Protein AF-A0A5B0S7M0-F1 (afdb_monomer_lite)

Organism: NCBI:txid56615

Sequence (209 aa):
MKMDVLKELYKVRINPKTKFKLGNLLQQPDPEVSDKDIIIHVWSPQLGLLDQDGKKAHHNVYIKIPLQSETKLAHNKANRLVGRIKRIALTLNNFNHYLTLDRQDEEEPGSLTNQDHQDLMEWFYDLIFTDTQDHLPLLGWAQLKLPMTEENSHKRLNPSQILLYKSLTQQKKFTRSQSAHVSLQLRKTWYQFKESRFLKKDERNEWQL

Secondary structure (DSSP, 8-state):
--HHHHHHHTTSPPPGGGEEEGGGGBSS--TTTTTSEEEEEE--GGGGGS--TT--TT--EEEE-----SS--HHHHHHHHHHHHHHHHHHHHHHHHHHHHT-SS---TTPPPHHHHHHHHHHHHHHHH---SS---SSEEE---SS--TTS-S--B-HHHHHHHHHHH-SSPPPHHHHHHHHHHHHHHHHHHHHHHHHHHHHHHHTT-

Radius of gyration: 18.54 Å; chains: 1; bounding box: 49×45×53 Å

pLDDT: mean 79.87, std 14.71, range [40.31, 96.5]

Foldseek 3Di:
DDLVLLLVVLVDDADPVQWDQQLLQEPDGDVVRRRATKGKAFDDVVCVPRDCVQPDPQFGIWIDHDADDPDPDSNVSSCLLSVLLVLLLVLLLVLLVVVVVVDPDDDDPRHADPVRSVVLSVVSCCCAEHADPAAGHNGYTYRFDPPRDSPGDNHGRYPLNVLSSCQSRDHDRRDNVNSNVNSVVSSVVSVVVVVVVVVVVVVVVVVVD

Structure (mmCIF, N/CA/C/O backbone):
data_AF-A0A5B0S7M0-F1
#
_entry.id   AF-A0A5B0S7M0-F1
#
loop_
_atom_site.group_PDB
_atom_site.id
_atom_site.type_symbol
_atom_site.label_atom_id
_atom_site.label_alt_id
_atom_site.label_comp_id
_atom_site.label_asym_id
_atom_site.label_entity_id
_atom_site.label_seq_id
_atom_site.pdbx_PDB_ins_code
_atom_site.Cartn_x
_atom_site.Cartn_y
_atom_site.Cartn_z
_atom_site.occupancy
_atom_site.B_iso_or_equiv
_atom_site.auth_seq_id
_atom_site.auth_comp_id
_atom_site.auth_asym_id
_atom_site.auth_atom_id
_atom_site.pdbx_PDB_model_num
ATOM 1 N N . MET A 1 1 ? -7.226 -10.540 -3.916 1.00 64.75 1 MET A N 1
ATOM 2 C CA . MET A 1 1 ? -8.169 -9.445 -3.658 1.00 64.75 1 MET A CA 1
ATOM 3 C C . MET A 1 1 ? -8.644 -8.819 -4.953 1.00 64.75 1 MET A C 1
ATOM 5 O O . MET A 1 1 ? -7.902 -8.122 -5.646 1.00 64.75 1 MET A O 1
ATOM 9 N N . LYS A 1 2 ? -9.920 -9.039 -5.267 1.00 70.88 2 LYS A N 1
ATOM 10 C CA . LYS A 1 2 ? -10.598 -8.380 -6.390 1.00 70.88 2 LYS A CA 1
ATOM 11 C C . LYS A 1 2 ? -10.764 -6.876 -6.124 1.00 70.88 2 LYS A C 1
ATOM 13 O O . LYS A 1 2 ? -11.010 -6.438 -5.005 1.00 70.88 2 LYS A O 1
ATOM 18 N N . MET A 1 3 ? -10.669 -6.047 -7.161 1.00 76.19 3 MET A N 1
ATOM 19 C CA . MET A 1 3 ? -10.754 -4.585 -6.997 1.00 76.19 3 MET A CA 1
ATOM 20 C C . MET A 1 3 ? -12.140 -4.100 -6.549 1.00 76.19 3 MET A C 1
ATOM 22 O O . MET A 1 3 ? -12.241 -3.064 -5.895 1.00 76.19 3 MET A O 1
ATOM 26 N N . ASP A 1 4 ? -13.207 -4.829 -6.880 1.00 72.31 4 ASP A N 1
ATOM 27 C CA . ASP A 1 4 ? -14.567 -4.477 -6.452 1.00 72.31 4 ASP A CA 1
ATOM 28 C C . ASP A 1 4 ? -14.805 -4.781 -4.975 1.00 72.31 4 ASP A C 1
ATOM 30 O O . ASP A 1 4 ? -15.458 -4.005 -4.281 1.00 72.31 4 ASP A O 1
ATOM 34 N N . VAL A 1 5 ? -14.147 -5.813 -4.455 1.00 73.25 5 VAL A N 1
ATOM 35 C CA . VAL A 1 5 ? -14.088 -6.085 -3.018 1.00 73.25 5 VAL A CA 1
ATOM 36 C C . VAL A 1 5 ? -13.469 -4.905 -2.284 1.00 73.25 5 VAL A C 1
ATOM 38 O O . VAL A 1 5 ? -14.035 -4.419 -1.305 1.00 73.25 5 VAL A O 1
ATOM 41 N N . LEU A 1 6 ? -12.336 -4.391 -2.776 1.00 75.75 6 LEU A N 1
ATOM 42 C CA . LEU A 1 6 ? -11.680 -3.244 -2.153 1.00 75.75 6 LEU A CA 1
ATOM 43 C C . LEU A 1 6 ? -12.647 -2.056 -2.041 1.00 75.75 6 LEU A C 1
ATOM 45 O O . LEU A 1 6 ? -12.656 -1.368 -1.024 1.00 75.75 6 LEU A O 1
ATOM 49 N N . LYS A 1 7 ? -13.520 -1.841 -3.033 1.00 77.75 7 LYS A N 1
ATOM 50 C CA . LYS A 1 7 ? -14.526 -0.769 -2.986 1.00 77.75 7 LYS A CA 1
ATOM 51 C C . LYS A 1 7 ? -15.549 -0.949 -1.875 1.00 77.75 7 LYS A C 1
ATOM 53 O O . LYS A 1 7 ? -15.827 0.016 -1.160 1.00 77.75 7 LYS A O 1
ATOM 58 N N . GLU A 1 8 ? -16.071 -2.157 -1.704 1.00 74.44 8 GLU A N 1
ATOM 59 C CA . GLU A 1 8 ? -17.024 -2.469 -0.635 1.00 74.44 8 GLU A CA 1
ATOM 60 C C . GLU A 1 8 ? -16.392 -2.307 0.749 1.00 74.44 8 GLU A C 1
ATOM 62 O O . GLU A 1 8 ? -16.973 -1.693 1.646 1.00 74.44 8 GLU A O 1
ATOM 67 N N . LEU A 1 9 ? -15.140 -2.736 0.904 1.00 74.56 9 LEU A N 1
ATOM 68 C CA . LEU A 1 9 ? -14.416 -2.635 2.168 1.00 74.56 9 LEU A CA 1
ATOM 69 C C . LEU A 1 9 ? -14.232 -1.188 2.640 1.00 74.56 9 LEU A C 1
ATOM 71 O O . LEU A 1 9 ? -14.197 -0.936 3.847 1.00 74.56 9 LEU A O 1
ATOM 75 N N . TYR A 1 10 ? -14.144 -0.229 1.722 1.00 79.00 10 TYR A N 1
ATOM 76 C CA . TYR A 1 10 ? -14.035 1.192 2.055 1.00 79.00 10 TYR A CA 1
ATOM 77 C C . TYR A 1 10 ? -15.368 1.856 2.428 1.00 79.00 10 TYR A C 1
ATOM 79 O O . TYR A 1 10 ? -15.349 2.982 2.929 1.00 79.00 10 TYR A O 1
ATOM 87 N N . LYS A 1 11 ? -16.514 1.179 2.246 1.00 74.81 11 LYS A N 1
ATOM 88 C CA . LYS A 1 11 ? -17.816 1.629 2.776 1.00 74.81 11 LYS A CA 1
ATOM 89 C C . LYS A 1 11 ? -17.946 1.405 4.281 1.00 74.81 11 LYS A C 1
ATOM 91 O O . LYS A 1 11 ? -18.739 2.079 4.934 1.00 74.81 11 LYS A O 1
ATOM 96 N N . VAL A 1 12 ? -17.156 0.489 4.839 1.00 73.12 12 VAL A N 1
ATOM 97 C CA . VAL A 1 12 ? -17.167 0.178 6.270 1.00 73.12 12 VAL A CA 1
ATOM 98 C C . VAL A 1 12 ? -16.670 1.381 7.065 1.00 73.12 12 VAL A C 1
ATOM 100 O O . VAL A 1 12 ? -15.572 1.892 6.834 1.00 73.12 12 VAL A O 1
ATOM 103 N N . ARG A 1 13 ? -17.487 1.840 8.017 1.00 71.56 13 ARG A N 1
ATOM 104 C CA . ARG A 1 13 ? -17.163 2.993 8.860 1.00 71.56 13 ARG A CA 1
ATOM 105 C C . ARG A 1 13 ? -15.922 2.700 9.703 1.00 71.56 13 ARG A C 1
ATOM 107 O O . ARG A 1 13 ? -15.842 1.687 10.392 1.00 71.56 13 ARG A O 1
ATOM 114 N N . ILE A 1 14 ? -14.973 3.631 9.684 1.00 76.25 14 ILE A N 1
ATOM 115 C CA . ILE A 1 14 ? -13.764 3.550 10.505 1.00 76.25 14 ILE A CA 1
ATOM 116 C C . ILE A 1 14 ? -14.132 3.875 11.955 1.00 76.25 14 ILE A C 1
ATOM 118 O O . ILE A 1 14 ? -14.662 4.950 12.243 1.00 76.25 14 ILE A O 1
ATOM 122 N N . ASN A 1 15 ? -13.820 2.957 12.867 1.00 78.50 15 ASN A N 1
ATOM 123 C CA . ASN A 1 15 ? -13.894 3.200 14.303 1.00 78.50 15 ASN A CA 1
ATOM 124 C C . ASN A 1 15 ? -12.604 3.920 14.742 1.00 78.50 15 ASN A C 1
ATOM 126 O O . ASN A 1 15 ? -11.521 3.442 14.403 1.00 78.50 15 ASN A O 1
ATOM 130 N N . PRO A 1 16 ? -12.655 5.030 15.500 1.00 79.81 16 PRO A N 1
ATOM 131 C CA . PRO A 1 16 ? -11.448 5.684 16.012 1.00 79.81 16 PRO A CA 1
ATOM 132 C C . PRO A 1 16 ? -10.488 4.731 16.739 1.00 79.81 16 PRO A C 1
ATOM 134 O O . PRO A 1 16 ? -9.281 4.868 16.588 1.00 79.81 16 PRO A O 1
ATOM 137 N N . LYS A 1 17 ? -11.011 3.705 17.428 1.00 82.81 17 LYS A N 1
ATOM 138 C CA . LYS A 1 17 ? -10.211 2.674 18.116 1.00 82.81 17 LYS A CA 1
ATOM 139 C C . LYS A 1 17 ? -9.416 1.757 17.178 1.00 82.81 17 LYS A C 1
ATOM 141 O O . LYS A 1 17 ? -8.549 1.029 17.634 1.00 82.81 17 LYS A O 1
ATOM 146 N N . THR A 1 18 ? -9.723 1.767 15.881 1.00 84.69 18 THR A N 1
ATOM 147 C CA . THR A 1 18 ? -9.000 0.991 14.854 1.00 84.69 18 THR A CA 1
ATOM 148 C C . THR A 1 18 ? -7.890 1.789 14.178 1.00 84.69 18 THR A C 1
ATOM 150 O O . THR A 1 18 ? -7.271 1.292 13.245 1.00 84.69 18 THR A O 1
ATOM 153 N N . LYS A 1 19 ? -7.644 3.034 14.603 1.00 87.75 19 LYS A N 1
ATOM 154 C CA . LYS A 1 19 ? -6.563 3.865 14.074 1.00 87.75 19 LYS A CA 1
ATOM 155 C C . LYS A 1 19 ? -5.277 3.615 14.849 1.00 87.75 19 LYS A C 1
ATOM 157 O O . LYS A 1 19 ? -5.254 3.757 16.067 1.00 87.75 19 LYS A O 1
ATOM 162 N N . PHE A 1 20 ? -4.214 3.321 14.120 1.00 87.88 20 PHE A N 1
ATOM 163 C CA . PHE A 1 20 ? -2.868 3.135 14.644 1.00 87.88 20 PHE A CA 1
ATOM 164 C C . PHE A 1 20 ? -1.923 4.111 13.957 1.00 87.88 20 PHE A C 1
ATOM 166 O O . PHE A 1 20 ? -2.163 4.498 12.814 1.00 87.88 20 PHE A O 1
ATOM 173 N N . LYS A 1 21 ? -0.845 4.507 14.636 1.00 89.75 21 LYS A N 1
ATOM 174 C CA . LYS A 1 21 ? 0.216 5.282 13.993 1.00 89.75 21 LYS A CA 1
ATOM 175 C C . LYS A 1 21 ? 0.996 4.394 13.044 1.00 89.75 21 LYS A C 1
ATOM 177 O O . LYS A 1 21 ? 1.416 3.299 13.412 1.00 89.75 21 LYS A O 1
ATOM 182 N N . LEU A 1 22 ? 1.161 4.875 11.817 1.00 89.88 22 LEU A N 1
ATOM 183 C CA . LEU A 1 22 ? 1.866 4.159 10.769 1.00 89.88 22 LEU A CA 1
ATOM 184 C C . LEU A 1 22 ? 3.337 3.948 11.143 1.00 89.88 22 LEU A C 1
ATOM 186 O O . LEU A 1 22 ? 3.859 2.875 10.861 1.00 89.88 22 LEU A O 1
ATOM 190 N N . GLY A 1 23 ? 3.955 4.906 11.851 1.00 88.44 23 GLY A N 1
ATOM 191 C CA . GLY A 1 23 ? 5.327 4.818 12.368 1.00 88.44 23 GLY A CA 1
ATOM 192 C C . GLY A 1 23 ? 5.629 3.516 13.117 1.00 88.44 23 GLY A C 1
ATOM 193 O O . GLY A 1 23 ? 6.695 2.934 12.938 1.00 88.44 23 GLY A O 1
ATOM 194 N N . ASN A 1 24 ? 4.648 2.989 13.854 1.00 86.81 24 ASN A N 1
ATOM 195 C CA . ASN A 1 24 ? 4.796 1.769 14.653 1.00 86.81 24 ASN A CA 1
ATOM 196 C C . ASN A 1 24 ? 4.895 0.495 13.797 1.00 86.81 24 ASN A C 1
ATOM 198 O O . ASN A 1 24 ? 5.210 -0.574 14.314 1.00 86.81 24 ASN A O 1
ATOM 202 N N . LEU A 1 25 ? 4.592 0.588 12.500 1.00 88.19 25 LEU A N 1
ATOM 203 C CA . LEU A 1 25 ? 4.641 -0.528 11.559 1.00 88.19 25 LEU A CA 1
ATOM 204 C C . LEU A 1 25 ? 5.764 -0.386 10.537 1.00 88.19 25 LEU A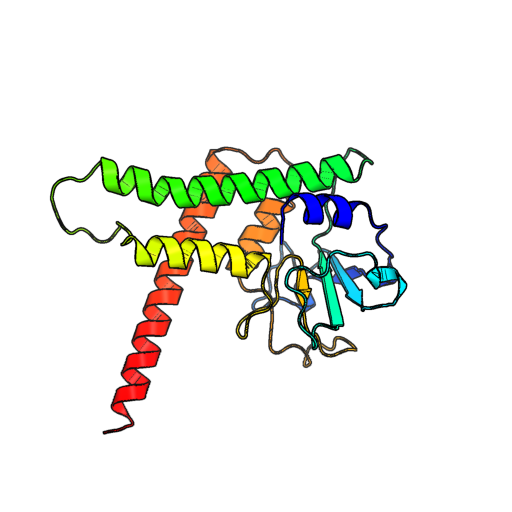 C 1
ATOM 206 O O . LEU A 1 25 ? 5.818 -1.198 9.622 1.00 88.19 25 LEU A O 1
ATOM 210 N N . LEU A 1 26 ? 6.626 0.626 10.629 1.00 90.19 26 LEU A N 1
ATOM 211 C CA . LEU A 1 26 ? 7.657 0.861 9.621 1.00 90.19 26 LEU A CA 1
ATOM 212 C C . LEU A 1 26 ? 8.917 0.038 9.895 1.00 90.19 26 LEU A C 1
ATOM 214 O O . LEU A 1 26 ? 9.405 -0.022 11.025 1.00 90.19 26 LEU A O 1
ATOM 218 N N . GLN A 1 27 ? 9.490 -0.560 8.848 1.00 88.62 27 GLN A N 1
ATOM 219 C CA . GLN A 1 27 ? 10.837 -1.138 8.924 1.00 88.62 27 GLN A CA 1
ATOM 220 C C . GLN A 1 27 ? 11.892 -0.057 9.192 1.00 88.62 27 GLN A C 1
ATOM 222 O O . GLN A 1 27 ? 12.857 -0.305 9.907 1.00 88.62 27 GLN A O 1
ATOM 227 N N . GLN A 1 28 ? 11.695 1.135 8.628 1.00 88.25 28 GLN A N 1
ATOM 228 C CA . GLN A 1 28 ? 12.573 2.292 8.776 1.00 88.25 28 GLN A CA 1
ATOM 229 C C . GLN A 1 28 ? 11.721 3.535 9.067 1.00 88.25 28 GLN A C 1
ATOM 231 O O . GLN A 1 28 ? 10.704 3.716 8.392 1.00 88.25 28 GLN A O 1
ATOM 236 N N . PRO A 1 29 ? 12.094 4.388 10.038 1.00 89.00 29 PRO A N 1
ATOM 237 C CA . PRO A 1 29 ? 11.369 5.628 10.299 1.00 89.00 29 PRO A CA 1
ATOM 238 C C . PRO A 1 29 ? 11.281 6.506 9.046 1.00 89.00 29 PRO A C 1
ATOM 240 O O . PRO A 1 29 ? 12.273 6.687 8.344 1.00 89.00 29 PRO A O 1
ATOM 243 N N . ASP A 1 30 ? 10.111 7.092 8.791 1.00 92.50 30 ASP A N 1
ATOM 244 C CA . ASP A 1 30 ? 9.907 8.046 7.698 1.00 92.50 30 ASP A CA 1
ATOM 245 C C . ASP A 1 30 ? 9.125 9.261 8.230 1.00 92.50 30 ASP A C 1
ATOM 247 O O . ASP A 1 30 ? 7.932 9.141 8.533 1.00 92.50 30 ASP A O 1
ATOM 251 N N . PRO A 1 31 ? 9.770 10.435 8.371 1.00 91.94 31 PRO A N 1
ATOM 252 C CA . PRO A 1 31 ? 9.175 11.590 9.042 1.00 91.94 31 PRO A CA 1
ATOM 253 C C . PRO A 1 31 ? 7.927 12.131 8.332 1.00 91.94 31 PRO A C 1
ATOM 255 O O . PRO A 1 31 ? 7.102 12.788 8.962 1.00 91.94 31 PRO A O 1
ATOM 258 N N . GLU A 1 32 ? 7.731 11.846 7.041 1.00 92.25 32 GLU A N 1
ATOM 259 C CA . GLU A 1 32 ? 6.544 12.309 6.316 1.00 92.25 32 GLU A CA 1
ATOM 260 C C . GLU A 1 32 ? 5.292 11.494 6.664 1.00 92.25 32 GLU A C 1
ATOM 262 O O . GLU A 1 32 ? 4.161 11.986 6.524 1.00 92.25 32 GLU A O 1
ATOM 267 N N . VAL A 1 33 ? 5.474 10.232 7.076 1.00 91.94 33 VAL A N 1
ATOM 268 C CA . VAL A 1 33 ? 4.368 9.284 7.259 1.00 91.94 33 VAL A CA 1
ATOM 269 C C . VAL A 1 33 ? 4.232 8.718 8.668 1.00 91.94 33 VAL A C 1
ATOM 271 O O . VAL A 1 33 ? 3.153 8.219 8.978 1.00 91.94 33 VAL A O 1
ATOM 274 N N . SER A 1 34 ? 5.244 8.828 9.531 1.00 90.75 34 SER A N 1
ATOM 275 C CA . SER A 1 34 ? 5.221 8.258 10.887 1.00 90.75 34 SER A CA 1
ATOM 276 C C . SER A 1 34 ? 3.991 8.679 11.703 1.00 90.75 34 SER A C 1
ATOM 278 O O . SER A 1 34 ? 3.332 7.829 12.304 1.00 90.75 34 SER A O 1
ATOM 280 N N . ASP A 1 35 ? 3.611 9.959 11.640 1.00 91.00 35 ASP A N 1
ATOM 281 C CA . ASP A 1 35 ? 2.456 10.500 12.374 1.00 91.00 35 ASP A CA 1
ATOM 282 C C . ASP A 1 35 ? 1.102 10.228 11.706 1.00 91.00 35 ASP A C 1
ATOM 284 O O . ASP A 1 35 ? 0.041 10.538 12.270 1.00 91.00 35 ASP A O 1
ATOM 288 N N . LYS A 1 36 ? 1.108 9.674 10.489 1.00 91.38 36 LYS A N 1
ATOM 289 C CA . LYS A 1 36 ? -0.117 9.349 9.757 1.00 91.38 36 LYS A CA 1
ATOM 290 C C . LYS A 1 36 ? -0.773 8.113 10.359 1.00 91.38 36 LYS A C 1
ATOM 292 O O . LYS A 1 36 ? -0.130 7.269 10.978 1.00 91.38 36 LYS A O 1
ATOM 297 N N . ASP A 1 37 ? -2.081 8.015 10.161 1.00 90.75 37 ASP A N 1
ATOM 298 C CA . ASP A 1 37 ? -2.844 6.869 10.637 1.00 90.75 37 ASP A CA 1
ATOM 299 C C . ASP A 1 37 ? -2.776 5.716 9.617 1.00 90.75 37 ASP A C 1
ATOM 301 O O . ASP A 1 37 ? -2.740 5.930 8.406 1.00 90.75 37 ASP A O 1
ATOM 305 N N . ILE A 1 38 ? -2.866 4.489 10.111 1.00 90.69 38 ILE A N 1
ATOM 306 C CA . ILE A 1 38 ? -3.269 3.292 9.373 1.00 90.69 38 ILE A CA 1
ATOM 307 C C . ILE A 1 38 ? -4.440 2.649 10.117 1.00 90.69 38 ILE A C 1
ATOM 309 O O . ILE A 1 38 ? -4.562 2.780 11.336 1.00 90.69 38 ILE A O 1
ATOM 313 N N . ILE A 1 39 ? -5.356 2.010 9.393 1.00 89.62 39 ILE A N 1
ATOM 314 C CA . ILE A 1 39 ? -6.537 1.391 9.993 1.00 89.62 39 ILE A CA 1
ATOM 315 C C . ILE A 1 39 ? -6.297 -0.108 10.133 1.00 89.62 39 ILE A C 1
ATOM 317 O O . ILE A 1 39 ? -6.041 -0.781 9.138 1.00 89.62 39 ILE A O 1
ATOM 321 N N . ILE A 1 40 ? -6.429 -0.629 11.350 1.00 88.75 40 ILE A N 1
ATOM 322 C CA . ILE A 1 40 ? -6.318 -2.054 11.663 1.00 88.75 40 ILE A CA 1
ATOM 323 C C . ILE A 1 40 ? -7.605 -2.492 12.353 1.00 88.75 40 ILE A C 1
ATOM 325 O O . ILE A 1 40 ? -7.889 -2.134 13.498 1.00 88.75 40 ILE A O 1
ATOM 329 N N . HIS A 1 41 ? -8.404 -3.275 11.641 1.00 85.44 41 HIS A N 1
ATOM 330 C CA . HIS A 1 41 ? -9.599 -3.896 12.186 1.00 85.44 41 HIS A CA 1
ATOM 331 C C . HIS A 1 41 ? -9.234 -5.266 12.755 1.00 85.44 41 HIS A C 1
ATOM 333 O O . HIS A 1 41 ? -8.982 -6.193 11.990 1.00 85.44 41 HIS A O 1
ATOM 339 N N . VAL A 1 42 ? -9.223 -5.404 14.081 1.00 82.75 42 VAL A N 1
ATOM 340 C CA . VAL A 1 42 ? -9.127 -6.722 14.727 1.00 82.75 42 VAL A CA 1
ATOM 341 C C . VAL A 1 42 ? -10.369 -7.525 14.382 1.00 82.75 42 VAL A C 1
ATOM 343 O O . VAL A 1 42 ? -11.475 -7.001 14.517 1.00 82.75 42 VAL A O 1
ATOM 346 N N . TRP A 1 43 ? -10.182 -8.761 13.918 1.00 74.31 43 TRP A N 1
ATOM 347 C CA . TRP A 1 43 ? -11.270 -9.632 13.495 1.00 74.31 43 TRP A CA 1
ATOM 348 C C . TRP A 1 43 ? -12.361 -9.722 14.567 1.00 74.31 43 TRP A C 1
ATOM 350 O O . TRP A 1 43 ? -12.101 -9.835 15.763 1.00 74.31 43 TRP A O 1
ATOM 360 N N . SER A 1 44 ? -13.603 -9.669 14.104 1.00 68.69 44 SER A N 1
ATOM 361 C CA . SER A 1 44 ? -14.811 -9.832 14.898 1.00 68.69 44 SER A CA 1
ATOM 362 C C . SER A 1 44 ? -15.892 -10.454 14.010 1.00 68.69 44 SER A C 1
ATOM 364 O O . SER A 1 44 ? -15.804 -10.342 12.782 1.00 68.69 44 SER A O 1
ATOM 366 N N . PRO A 1 45 ? -16.946 -11.063 14.576 1.00 64.62 45 PRO A N 1
ATOM 367 C CA . PRO A 1 45 ? -18.066 -11.580 13.788 1.00 64.62 45 PRO A CA 1
ATOM 368 C C . PRO A 1 45 ? -18.704 -10.529 12.861 1.00 64.62 45 PRO A C 1
ATOM 370 O O . PRO A 1 45 ? -19.107 -10.851 11.749 1.00 64.62 45 PRO A O 1
ATOM 373 N N . GLN A 1 46 ? -18.702 -9.248 13.255 1.00 60.19 46 GLN A N 1
ATOM 374 C CA . GLN A 1 46 ? -19.184 -8.129 12.428 1.00 60.19 46 GLN A CA 1
ATOM 375 C C . GLN A 1 46 ? -18.281 -7.850 11.210 1.00 60.19 46 GLN A C 1
ATOM 377 O O . GLN A 1 46 ? -18.752 -7.358 10.188 1.00 60.19 46 GLN A O 1
ATOM 382 N N . LEU A 1 47 ? -16.991 -8.197 11.289 1.00 63.53 47 LEU A N 1
ATOM 383 C CA . LEU A 1 47 ? -16.054 -8.191 10.158 1.00 63.53 47 LEU A CA 1
ATOM 384 C C . LEU A 1 47 ? -16.145 -9.469 9.312 1.00 63.53 47 LEU A C 1
ATOM 386 O O . LEU A 1 47 ? -15.510 -9.534 8.265 1.00 63.53 47 LEU A O 1
ATOM 390 N N . GLY A 1 48 ? -16.939 -10.466 9.718 1.00 60.38 48 GLY A N 1
ATOM 391 C CA . GLY A 1 48 ? -17.260 -11.638 8.896 1.00 60.38 48 GLY A CA 1
ATOM 392 C C . GLY A 1 48 ? -17.993 -11.293 7.593 1.00 60.38 48 GLY A C 1
ATOM 393 O O . GLY A 1 48 ? -18.030 -12.120 6.690 1.00 60.38 48 GLY A O 1
ATOM 394 N N . LEU A 1 49 ? -18.515 -10.062 7.488 1.00 60.41 49 LEU A N 1
ATOM 395 C CA . LEU A 1 49 ? -19.094 -9.468 6.278 1.00 60.41 49 LEU A CA 1
ATOM 396 C C . LEU A 1 49 ? -18.046 -8.887 5.312 1.00 60.41 49 LEU A C 1
ATOM 398 O O . LEU A 1 49 ? -18.395 -8.494 4.200 1.00 60.41 49 LEU A O 1
ATOM 402 N N . LEU A 1 50 ? -16.780 -8.765 5.730 1.00 65.44 50 LEU A N 1
ATOM 403 C CA . LEU A 1 50 ? -15.696 -8.392 4.824 1.00 65.44 50 LEU A CA 1
ATOM 404 C C . LEU A 1 50 ? -15.359 -9.578 3.918 1.00 65.44 50 LEU A C 1
ATOM 406 O O . LEU A 1 50 ? -15.415 -10.727 4.355 1.00 65.44 50 LEU A O 1
ATOM 410 N N . ASP A 1 51 ? -14.949 -9.290 2.682 1.00 66.31 51 ASP A N 1
ATOM 411 C CA . ASP A 1 51 ? -14.439 -10.325 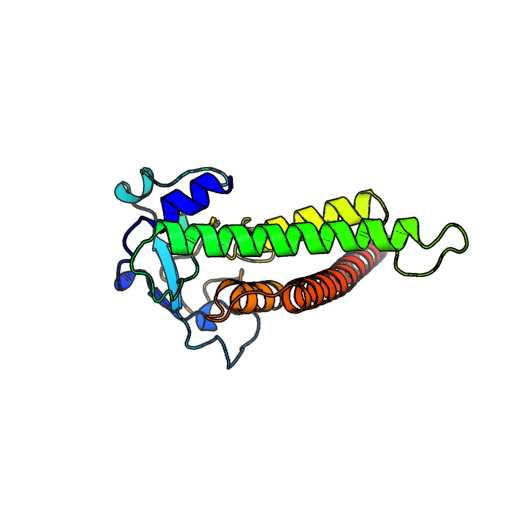1.786 1.00 66.31 51 ASP A CA 1
ATOM 412 C C . ASP A 1 51 ? -13.283 -11.085 2.439 1.00 66.31 51 ASP A C 1
ATOM 414 O O . ASP A 1 51 ? -12.398 -10.489 3.058 1.00 66.31 51 ASP A O 1
ATOM 418 N N . GLN A 1 52 ? -13.315 -12.404 2.297 1.00 74.06 52 GLN A N 1
ATOM 419 C CA . GLN A 1 52 ? -12.326 -13.324 2.836 1.00 74.06 52 GLN A CA 1
ATOM 420 C C . GLN A 1 52 ? -11.305 -13.758 1.776 1.00 74.06 52 GLN A C 1
ATOM 422 O O . GLN A 1 52 ? -10.464 -14.604 2.062 1.00 74.06 52 GLN A O 1
ATOM 427 N N . ASP A 1 53 ? -11.333 -13.176 0.573 1.00 71.38 53 ASP A N 1
ATOM 428 C CA . ASP A 1 53 ? -10.291 -13.378 -0.434 1.00 71.38 53 ASP A CA 1
ATOM 429 C C . ASP A 1 53 ? -8.903 -13.036 0.138 1.00 71.38 53 ASP A C 1
ATOM 431 O O . ASP A 1 53 ? -8.678 -11.974 0.726 1.00 71.38 53 ASP A O 1
ATOM 435 N N . GLY A 1 54 ? -7.965 -13.973 0.007 1.00 70.38 54 GLY A N 1
ATOM 436 C CA . GLY A 1 54 ? -6.634 -13.885 0.616 1.00 70.38 54 GLY A CA 1
ATOM 437 C C . GLY A 1 54 ? -6.594 -14.047 2.145 1.00 70.38 54 GLY A C 1
ATOM 438 O O . GLY A 1 54 ? -5.516 -13.948 2.733 1.00 70.38 54 GLY A O 1
ATOM 439 N N . LYS A 1 55 ? -7.721 -14.313 2.823 1.00 79.69 55 LYS A N 1
ATOM 440 C CA . LYS A 1 55 ? -7.739 -14.619 4.260 1.00 79.69 55 LYS A CA 1
ATOM 441 C C . LYS A 1 55 ? -7.257 -16.050 4.509 1.00 79.69 55 LYS A C 1
ATOM 443 O O . LYS A 1 55 ? -7.810 -17.004 3.972 1.00 79.69 55 LYS A O 1
ATOM 448 N N . LYS A 1 56 ? -6.265 -16.205 5.385 1.00 80.50 56 LYS A N 1
ATOM 449 C CA . LYS A 1 56 ? -5.783 -17.499 5.886 1.00 80.50 56 LYS A CA 1
ATOM 450 C C . LYS A 1 56 ? -6.313 -17.751 7.298 1.00 80.50 56 LYS A C 1
ATOM 452 O O . LYS A 1 56 ? -6.708 -16.813 7.989 1.00 80.50 56 LYS A O 1
ATOM 457 N N . ALA A 1 57 ? -6.283 -19.008 7.745 1.00 81.06 57 ALA A N 1
ATOM 458 C CA . ALA A 1 57 ? -6.806 -19.421 9.055 1.00 81.06 57 ALA A CA 1
ATOM 459 C C . ALA A 1 57 ? -6.208 -18.637 10.242 1.00 81.06 57 ALA A C 1
ATOM 461 O O . ALA A 1 57 ? -6.890 -18.396 11.231 1.00 81.06 57 ALA A O 1
ATOM 462 N N . HIS A 1 58 ? -4.951 -18.205 10.126 1.00 80.69 58 HIS A N 1
ATOM 463 C CA . HIS A 1 58 ? -4.227 -17.459 11.156 1.00 80.69 58 HIS A CA 1
ATOM 464 C C . HIS A 1 58 ? -4.354 -15.930 11.038 1.00 80.69 58 HIS A C 1
ATOM 466 O O . HIS A 1 58 ? -3.882 -15.215 11.921 1.00 80.69 58 HIS A O 1
ATOM 472 N N . HIS A 1 59 ? -4.978 -15.401 9.977 1.00 86.25 59 HIS A N 1
ATOM 473 C CA . HIS A 1 59 ? -5.184 -13.959 9.845 1.00 86.25 59 HIS A CA 1
ATOM 474 C C . HIS A 1 59 ? -6.233 -13.477 10.850 1.00 86.25 59 HIS A C 1
ATOM 476 O O . HIS A 1 59 ? -7.381 -13.928 10.848 1.00 86.25 59 HIS A O 1
ATOM 482 N N . ASN A 1 60 ? -5.846 -12.513 11.678 1.00 86.75 60 ASN A N 1
ATOM 483 C CA . ASN A 1 60 ? -6.656 -12.000 12.779 1.00 86.75 60 ASN A CA 1
ATOM 484 C C . ASN A 1 60 ? -6.931 -10.495 12.684 1.00 86.75 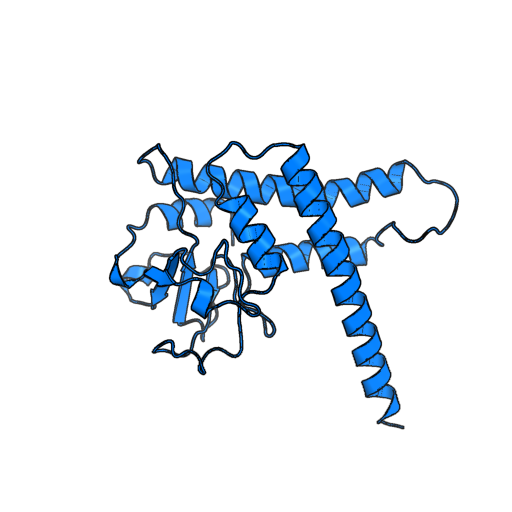60 ASN A C 1
ATOM 486 O O . ASN A 1 60 ? -7.662 -9.960 13.518 1.00 86.75 60 ASN A O 1
ATOM 490 N N . VAL A 1 61 ? -6.396 -9.809 11.672 1.00 87.88 61 VAL A N 1
ATOM 491 C CA . VAL A 1 61 ? -6.683 -8.397 11.414 1.00 87.88 61 VAL A CA 1
ATOM 492 C C . VAL A 1 61 ? -6.925 -8.121 9.935 1.00 87.88 61 VAL A C 1
ATOM 494 O O . VAL A 1 61 ? -6.454 -8.851 9.065 1.00 87.88 61 VAL A O 1
ATOM 497 N N . TYR A 1 62 ? -7.603 -7.012 9.653 1.00 88.31 62 TYR A N 1
ATOM 498 C CA . TYR A 1 62 ? -7.699 -6.425 8.323 1.00 88.31 62 TYR A CA 1
ATOM 499 C C . TYR A 1 62 ? -7.089 -5.014 8.315 1.00 88.31 62 TYR A C 1
ATOM 501 O O . TYR A 1 62 ? -7.543 -4.138 9.057 1.00 88.31 62 TYR A O 1
ATOM 509 N N . ILE A 1 63 ? -6.109 -4.775 7.442 1.00 89.69 63 ILE A N 1
ATOM 510 C CA . ILE A 1 63 ? -5.371 -3.513 7.290 1.00 89.69 63 ILE A CA 1
ATOM 511 C C . ILE A 1 63 ? -5.957 -2.672 6.143 1.00 89.69 63 ILE A C 1
ATOM 513 O O . ILE A 1 63 ? -6.202 -3.176 5.045 1.00 89.69 63 ILE A O 1
ATOM 517 N N . LYS A 1 64 ? -6.171 -1.369 6.375 1.00 88.94 64 LYS A N 1
ATOM 518 C CA . LYS A 1 64 ? -6.570 -0.373 5.359 1.00 88.94 64 LYS A CA 1
ATOM 519 C C . LYS A 1 64 ? -5.761 0.908 5.512 1.00 88.94 64 LYS A C 1
ATOM 521 O O . LYS A 1 64 ? -5.529 1.370 6.627 1.00 88.94 64 LYS A O 1
ATOM 526 N N . ILE A 1 65 ? -5.463 1.574 4.399 1.00 89.88 65 ILE A N 1
ATOM 527 C CA . ILE A 1 65 ? -4.947 2.948 4.436 1.00 89.88 65 ILE A CA 1
ATOM 528 C C . ILE A 1 65 ? -6.114 3.941 4.559 1.00 89.88 65 ILE A C 1
ATOM 530 O O . ILE A 1 65 ? -7.132 3.780 3.870 1.00 89.88 65 ILE A O 1
ATOM 534 N N . PRO A 1 66 ? -6.015 4.980 5.402 1.00 84.56 66 PRO A N 1
ATOM 535 C CA . PRO A 1 66 ? -7.030 6.017 5.459 1.00 84.56 66 PRO A CA 1
ATOM 536 C C . PRO A 1 66 ? -6.960 6.882 4.200 1.00 84.56 66 PRO A C 1
ATOM 538 O O . PRO A 1 66 ? -5.906 7.376 3.807 1.00 84.56 66 PRO A O 1
ATOM 541 N N . LEU A 1 67 ? -8.112 7.104 3.572 1.00 79.31 67 LEU A N 1
ATOM 542 C CA . LEU A 1 67 ? -8.212 7.966 2.399 1.00 79.31 67 LEU A CA 1
ATOM 543 C C . LEU A 1 67 ? -8.830 9.304 2.796 1.00 79.31 67 LEU A C 1
ATOM 545 O O . LEU A 1 67 ? -10.016 9.389 3.139 1.00 79.31 67 LEU A O 1
ATOM 549 N N . GLN A 1 68 ? -8.015 10.354 2.723 1.00 68.06 68 GLN A N 1
ATOM 550 C CA . GLN A 1 68 ? -8.487 11.729 2.804 1.00 68.06 68 GLN A CA 1
ATOM 551 C C . GLN A 1 68 ? -9.147 12.091 1.468 1.00 68.06 68 GLN A C 1
ATOM 553 O O . GLN A 1 68 ? -8.541 11.970 0.404 1.00 68.06 68 GLN A O 1
ATOM 558 N N . SER A 1 69 ? -10.417 12.485 1.510 1.00 62.56 69 SER A N 1
ATOM 559 C CA . SER A 1 69 ? -11.131 12.995 0.340 1.00 62.56 69 SER A CA 1
ATOM 560 C C . SER A 1 69 ? -12.027 14.139 0.765 1.00 62.56 69 SER A C 1
ATOM 562 O O . SER A 1 69 ? -12.692 14.041 1.795 1.00 62.56 69 SER A O 1
ATOM 564 N N . GLU A 1 70 ? -12.059 15.176 -0.065 1.00 54.56 70 GLU A N 1
ATOM 565 C CA . GLU A 1 70 ? -13.011 16.287 0.017 1.00 54.56 70 GLU A CA 1
ATOM 566 C C . GLU A 1 70 ? -14.450 15.784 -0.161 1.00 54.56 70 GLU A C 1
ATOM 568 O O . GLU A 1 70 ? -15.389 16.290 0.449 1.00 54.56 70 GLU A O 1
ATOM 573 N N . THR A 1 71 ? -14.629 14.707 -0.934 1.00 56.97 71 THR A N 1
ATOM 574 C CA . THR A 1 71 ? -15.923 14.044 -1.086 1.00 56.97 71 THR A CA 1
ATOM 575 C C . THR A 1 71 ? -16.181 13.079 0.074 1.00 56.97 71 THR A C 1
ATOM 577 O O . THR A 1 71 ? -15.379 12.188 0.377 1.00 56.97 71 THR A O 1
ATOM 580 N N . LYS A 1 72 ? -17.345 13.219 0.722 1.00 60.44 72 LYS A N 1
ATOM 581 C CA . LYS A 1 72 ? -17.761 12.366 1.853 1.00 60.44 72 LYS A CA 1
ATOM 582 C C . LYS A 1 72 ? -18.085 10.919 1.443 1.00 60.44 72 LYS A C 1
ATOM 584 O O . LYS A 1 72 ? -18.183 10.052 2.306 1.00 60.44 72 LYS A O 1
ATOM 589 N N . LEU A 1 73 ? -18.223 10.638 0.145 1.00 72.00 73 LEU A N 1
ATOM 590 C CA . LEU A 1 73 ? -18.702 9.352 -0.362 1.00 72.00 73 LEU A CA 1
ATOM 591 C C . LEU A 1 73 ? -17.585 8.297 -0.413 1.00 72.00 73 LEU A C 1
ATOM 593 O O . LEU A 1 73 ? -16.584 8.449 -1.113 1.00 72.00 73 LEU A O 1
ATOM 597 N N . ALA A 1 74 ? -17.789 7.190 0.305 1.00 72.38 74 ALA A N 1
ATOM 598 C CA . ALA A 1 74 ? -16.847 6.075 0.403 1.00 72.38 74 ALA A CA 1
ATOM 599 C C . ALA A 1 74 ? -16.477 5.448 -0.955 1.00 72.38 74 ALA A C 1
ATOM 601 O O . ALA A 1 74 ? -15.312 5.124 -1.186 1.00 72.38 74 ALA A O 1
ATOM 602 N N . HIS A 1 75 ? -17.436 5.342 -1.882 1.00 74.50 75 HIS A N 1
ATOM 603 C CA . HIS A 1 75 ? -17.192 4.760 -3.205 1.00 74.50 75 HIS A CA 1
ATOM 604 C C . HIS A 1 75 ? -16.158 5.561 -4.013 1.00 74.50 75 HIS A C 1
ATOM 606 O O . HIS A 1 75 ? -15.293 4.976 -4.657 1.00 74.50 75 HIS A O 1
ATOM 612 N N . ASN A 1 76 ? -16.181 6.897 -3.930 1.00 79.50 76 ASN A N 1
ATOM 613 C CA . ASN A 1 76 ? -15.238 7.757 -4.651 1.00 79.50 76 ASN A CA 1
ATOM 614 C C . ASN A 1 76 ? -13.819 7.625 -4.102 1.00 79.50 76 ASN A C 1
ATOM 616 O O . ASN A 1 76 ? -12.857 7.589 -4.871 1.00 79.50 76 ASN A O 1
ATOM 620 N N . LYS A 1 77 ? -13.688 7.485 -2.777 1.00 79.25 77 LYS A N 1
ATOM 621 C CA . LYS A 1 77 ? -12.405 7.202 -2.121 1.00 79.25 77 LYS A CA 1
ATOM 622 C C . LYS A 1 77 ? -11.816 5.898 -2.650 1.00 79.25 77 LYS A C 1
ATOM 624 O O . LYS A 1 77 ? -10.677 5.875 -3.112 1.00 79.25 77 LYS A O 1
ATOM 629 N N . ALA A 1 78 ? -12.612 4.836 -2.654 1.00 82.62 78 ALA A N 1
ATOM 630 C CA . ALA A 1 78 ? -12.144 3.532 -3.086 1.00 82.62 78 ALA A CA 1
ATOM 631 C C . ALA A 1 78 ? -11.848 3.471 -4.592 1.00 82.62 78 ALA A C 1
ATOM 633 O O . ALA A 1 78 ? -10.812 2.945 -4.988 1.00 82.62 78 ALA A O 1
ATOM 634 N N . ASN A 1 79 ? -12.688 4.083 -5.432 1.00 86.44 79 ASN A N 1
ATOM 635 C CA . ASN A 1 79 ? -12.445 4.197 -6.873 1.00 86.44 79 ASN A CA 1
ATOM 636 C C . ASN A 1 79 ? -11.135 4.929 -7.174 1.00 86.44 79 ASN A C 1
ATOM 638 O O . ASN A 1 79 ? -10.375 4.505 -8.042 1.00 86.44 79 ASN A O 1
ATOM 642 N N . ARG A 1 80 ? -10.838 5.999 -6.431 1.00 87.81 80 ARG A N 1
ATOM 643 C CA . ARG A 1 80 ? -9.571 6.725 -6.545 1.00 87.81 80 ARG A CA 1
ATOM 644 C C . ARG A 1 80 ? -8.380 5.843 -6.179 1.00 87.81 80 ARG A C 1
ATOM 646 O O . ARG A 1 80 ? -7.392 5.850 -6.909 1.00 87.81 80 ARG A O 1
ATOM 653 N N . LEU A 1 81 ? -8.464 5.097 -5.080 1.00 90.56 81 LEU A N 1
ATOM 654 C CA . LEU A 1 81 ? -7.414 4.168 -4.660 1.00 90.56 81 LEU A CA 1
ATOM 655 C C . LEU A 1 81 ? -7.181 3.077 -5.712 1.00 90.56 81 LEU A C 1
ATOM 657 O O . LEU A 1 81 ? -6.070 2.935 -6.216 1.00 90.56 81 LEU A O 1
ATOM 661 N N . VAL A 1 82 ? -8.247 2.375 -6.102 1.00 90.19 82 VAL A N 1
ATOM 662 C CA . VAL A 1 82 ? -8.229 1.329 -7.135 1.00 90.19 82 VAL A CA 1
ATOM 663 C C . VAL A 1 82 ? -7.663 1.869 -8.447 1.00 90.19 82 VAL A C 1
ATOM 665 O O . VAL A 1 82 ? -6.805 1.238 -9.058 1.00 90.19 82 VAL A O 1
ATOM 668 N N . GLY A 1 83 ? -8.100 3.056 -8.874 1.00 91.69 83 GLY A N 1
ATOM 669 C CA . GLY A 1 83 ? -7.617 3.696 -10.094 1.00 91.69 83 GLY A CA 1
ATOM 670 C C . GLY A 1 83 ? -6.117 3.990 -10.054 1.00 91.69 83 GLY A C 1
ATOM 671 O O . GLY A 1 83 ? -5.432 3.805 -11.056 1.00 91.69 83 GLY A O 1
ATOM 672 N N . ARG A 1 84 ? -5.580 4.395 -8.896 1.00 93.88 84 ARG A N 1
ATOM 673 C CA . ARG A 1 84 ? -4.135 4.610 -8.719 1.00 93.88 84 ARG A CA 1
ATOM 674 C C . ARG A 1 84 ? -3.352 3.306 -8.755 1.00 93.88 84 ARG A C 1
ATOM 676 O O . ARG A 1 84 ? -2.365 3.248 -9.479 1.00 93.88 84 ARG A O 1
ATOM 683 N N . ILE A 1 85 ? -3.818 2.270 -8.054 1.00 94.88 85 ILE A N 1
ATOM 684 C CA . ILE A 1 85 ? -3.192 0.938 -8.067 1.00 94.88 85 ILE A CA 1
ATOM 685 C C . ILE A 1 85 ? -3.132 0.401 -9.500 1.00 94.88 85 ILE A C 1
ATOM 687 O O . ILE A 1 85 ? -2.055 0.060 -9.980 1.00 94.88 85 ILE A O 1
ATOM 691 N N . LYS A 1 86 ? -4.264 0.421 -10.221 1.00 94.00 86 LYS A N 1
ATOM 692 C CA . LYS A 1 86 ? -4.333 -0.008 -11.627 1.00 94.00 86 LYS A CA 1
ATOM 693 C C . LYS A 1 86 ? -3.378 0.772 -12.519 1.00 94.00 86 LYS A C 1
ATOM 695 O O . LYS A 1 86 ? -2.778 0.201 -13.419 1.00 94.00 86 LYS A O 1
ATOM 700 N N . ARG A 1 87 ? -3.234 2.076 -12.284 1.00 95.00 87 ARG A N 1
ATOM 701 C CA . ARG A 1 87 ? -2.341 2.902 -13.092 1.00 95.00 87 ARG A CA 1
ATOM 702 C C . ARG A 1 87 ? -0.871 2.574 -12.854 1.00 95.00 87 ARG A C 1
ATOM 704 O O . ARG A 1 87 ? -0.131 2.508 -13.830 1.00 95.00 87 ARG A O 1
ATOM 711 N N . ILE A 1 88 ? -0.466 2.364 -11.600 1.00 96.19 88 ILE A N 1
ATOM 712 C CA . ILE A 1 88 ? 0.902 1.937 -11.269 1.00 96.19 88 ILE A CA 1
ATOM 713 C C . ILE A 1 88 ? 1.169 0.575 -11.910 1.00 96.19 88 ILE A C 1
ATOM 715 O O . ILE A 1 88 ? 2.125 0.454 -12.661 1.00 96.19 88 ILE A O 1
ATOM 719 N N . ALA A 1 89 ? 0.267 -0.394 -11.725 1.00 94.25 89 ALA A N 1
ATOM 720 C CA . ALA A 1 89 ? 0.372 -1.722 -12.331 1.00 94.25 89 ALA A CA 1
ATOM 721 C C . ALA A 1 89 ? 0.508 -1.661 -13.863 1.00 94.25 89 ALA A C 1
ATOM 723 O O . ALA A 1 89 ? 1.408 -2.266 -14.434 1.00 94.25 89 ALA A O 1
ATOM 724 N N . LEU A 1 90 ? -0.340 -0.870 -14.530 1.00 93.19 90 LEU A N 1
ATOM 725 C CA . LEU A 1 90 ? -0.267 -0.677 -15.979 1.00 93.19 90 LEU A CA 1
ATOM 726 C C . LEU A 1 90 ? 1.053 -0.024 -16.400 1.00 93.19 90 LEU A C 1
ATOM 728 O O . LEU A 1 90 ? 1.622 -0.384 -17.420 1.00 93.19 90 LEU A O 1
ATOM 732 N N . THR A 1 91 ? 1.547 0.943 -15.627 1.00 93.00 91 THR A N 1
ATOM 733 C CA . THR A 1 91 ? 2.801 1.636 -15.951 1.00 93.00 91 THR A CA 1
ATOM 734 C C . THR A 1 91 ? 4.012 0.720 -15.756 1.00 93.00 91 THR A C 1
ATOM 736 O O . THR A 1 91 ? 4.900 0.725 -16.602 1.00 93.00 91 THR A O 1
ATOM 739 N N . LEU A 1 92 ? 4.019 -0.100 -14.699 1.00 91.19 92 LEU A N 1
ATOM 740 C CA . LEU A 1 92 ? 5.007 -1.161 -14.482 1.00 91.19 92 LEU A CA 1
ATOM 741 C C . LEU A 1 92 ? 5.030 -2.148 -15.654 1.00 91.19 92 LEU A C 1
ATOM 743 O O . LEU A 1 92 ? 6.085 -2.356 -16.247 1.00 91.19 92 LEU A O 1
ATOM 747 N N . ASN A 1 93 ? 3.862 -2.665 -16.042 1.00 89.44 93 ASN A N 1
ATOM 748 C CA . ASN A 1 93 ? 3.717 -3.574 -17.179 1.00 89.44 93 ASN A CA 1
ATOM 749 C C . ASN A 1 93 ? 4.204 -2.938 -18.493 1.00 89.44 93 ASN A C 1
ATOM 751 O O . ASN A 1 93 ? 4.924 -3.550 -19.278 1.00 89.44 93 ASN A O 1
ATOM 755 N N . ASN A 1 94 ? 3.859 -1.669 -18.720 1.00 85.88 94 ASN A N 1
ATOM 756 C CA . ASN A 1 94 ? 4.248 -0.957 -19.932 1.00 85.88 94 ASN A CA 1
ATOM 757 C C . ASN A 1 94 ? 5.756 -0.713 -20.020 1.00 85.88 94 ASN A C 1
ATOM 759 O O . ASN A 1 94 ? 6.287 -0.730 -21.125 1.00 85.88 94 ASN A O 1
ATOM 763 N N . PHE A 1 95 ? 6.463 -0.506 -18.904 1.00 81.69 95 PHE A N 1
ATOM 764 C CA . PHE A 1 95 ? 7.921 -0.389 -18.962 1.00 81.69 95 PHE A CA 1
ATOM 765 C C . PHE A 1 95 ? 8.578 -1.649 -19.511 1.00 81.69 95 PHE A C 1
ATOM 767 O O . PHE A 1 95 ? 9.566 -1.533 -20.226 1.00 81.69 95 PHE A O 1
ATOM 774 N N . ASN A 1 96 ? 8.015 -2.825 -19.244 1.00 70.25 96 ASN A N 1
ATOM 775 C CA . ASN A 1 96 ? 8.522 -4.047 -19.849 1.00 70.25 96 ASN A CA 1
ATOM 776 C C . ASN A 1 96 ? 8.274 -4.083 -21.365 1.00 70.25 96 ASN A C 1
ATOM 778 O O . ASN A 1 96 ? 9.152 -4.456 -22.134 1.00 70.25 96 ASN A O 1
ATOM 782 N N . HIS A 1 97 ? 7.100 -3.629 -21.810 1.00 62.97 97 HIS A N 1
ATOM 783 C CA . HIS A 1 97 ? 6.731 -3.636 -23.228 1.00 62.97 97 HIS A CA 1
ATOM 784 C C . HIS A 1 97 ? 7.481 -2.586 -24.069 1.00 62.97 97 HIS A C 1
ATOM 786 O O . HIS A 1 97 ? 7.916 -2.864 -25.179 1.00 62.97 97 HIS A O 1
ATOM 792 N N . TYR A 1 98 ? 7.682 -1.373 -23.548 1.00 58.81 98 TYR A N 1
ATOM 793 C CA . TYR A 1 98 ? 8.391 -0.323 -24.292 1.00 58.81 98 TYR A CA 1
ATOM 794 C C . TYR A 1 98 ? 9.891 -0.592 -24.411 1.00 58.81 98 TYR A C 1
ATOM 796 O O . TYR A 1 98 ? 10.482 -0.286 -25.437 1.00 58.81 98 TYR A O 1
ATOM 804 N N . LEU A 1 99 ? 10.504 -1.196 -23.393 1.00 55.16 99 LEU A N 1
ATOM 805 C CA . LEU A 1 99 ? 11.926 -1.538 -23.439 1.00 55.16 99 LEU A CA 1
ATOM 806 C C . LEU A 1 99 ? 12.210 -2.807 -24.252 1.00 55.16 99 LEU A C 1
ATOM 808 O O . LEU A 1 99 ? 13.366 -3.052 -24.568 1.00 55.16 99 LEU A O 1
ATOM 812 N N . THR A 1 100 ? 11.181 -3.593 -24.585 1.00 52.66 100 THR A N 1
ATOM 813 C CA . THR A 1 100 ? 11.288 -4.752 -25.487 1.00 52.66 100 THR A CA 1
ATOM 814 C C . THR A 1 100 ? 11.023 -4.385 -26.949 1.00 52.66 100 THR A C 1
ATOM 816 O O . THR A 1 100 ? 11.600 -5.006 -27.831 1.00 52.66 100 THR A O 1
ATOM 819 N N . LEU A 1 101 ? 10.192 -3.372 -27.227 1.00 48.44 101 LEU A N 1
ATOM 820 C CA . LEU A 1 101 ? 9.885 -2.930 -28.597 1.00 48.44 101 LEU A CA 1
ATOM 821 C C . LEU A 1 101 ? 10.976 -2.066 -29.247 1.00 48.44 101 LEU A C 1
ATOM 823 O O . LEU A 1 101 ? 11.075 -2.048 -30.468 1.00 48.44 101 LEU A O 1
ATOM 827 N N . ASP A 1 102 ? 11.776 -1.352 -28.459 1.00 45.66 102 ASP A N 1
ATOM 828 C CA . ASP A 1 102 ? 12.773 -0.397 -28.970 1.00 45.66 102 ASP A CA 1
ATOM 829 C C . ASP A 1 102 ? 14.145 -1.048 -29.268 1.00 45.66 102 ASP A C 1
ATOM 831 O O . ASP A 1 102 ? 15.130 -0.342 -29.462 1.00 45.66 102 ASP A O 1
ATOM 835 N N . ARG A 1 103 ? 14.266 -2.388 -29.180 1.00 56.22 103 ARG A N 1
ATOM 836 C CA . ARG A 1 103 ? 15.564 -3.060 -28.937 1.00 56.22 103 ARG A CA 1
ATOM 837 C C . ARG A 1 103 ? 15.691 -4.439 -29.586 1.00 56.22 103 ARG A C 1
ATOM 839 O O . ARG A 1 103 ? 15.668 -5.455 -28.898 1.00 56.22 103 ARG A O 1
ATOM 846 N N . GLN A 1 104 ? 15.801 -4.473 -30.915 1.00 47.56 104 GLN A N 1
ATOM 847 C CA . GLN A 1 104 ? 16.072 -5.718 -31.650 1.00 47.56 104 GLN A CA 1
ATOM 848 C C . GLN A 1 104 ? 17.527 -6.194 -31.564 1.00 47.56 104 GLN A C 1
ATOM 850 O O . GLN A 1 104 ? 17.755 -7.372 -31.814 1.00 47.56 104 GLN A O 1
ATOM 855 N N . ASP A 1 105 ? 18.471 -5.347 -31.155 1.00 47.34 105 ASP A N 1
ATOM 856 C CA . ASP A 1 105 ? 19.886 -5.701 -31.104 1.00 47.34 105 ASP A CA 1
ATOM 857 C 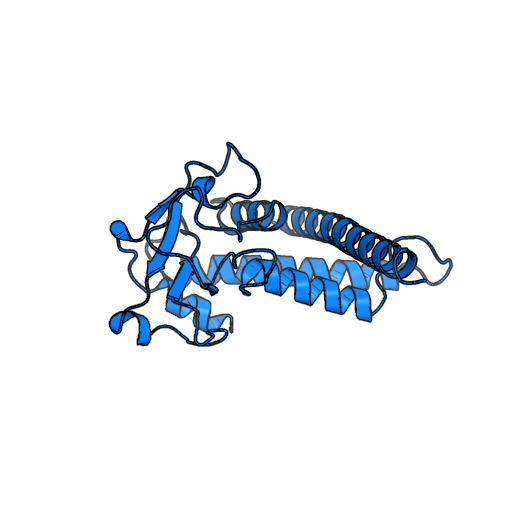C . ASP A 1 105 ? 20.491 -5.321 -29.742 1.00 47.34 105 ASP A C 1
ATOM 859 O O . ASP A 1 105 ? 20.279 -4.219 -29.241 1.00 47.34 105 ASP A O 1
ATOM 863 N N . GLU A 1 106 ? 21.257 -6.262 -29.187 1.00 44.03 106 GLU A N 1
ATOM 864 C CA . GLU A 1 106 ? 22.156 -6.170 -28.024 1.00 44.03 106 GLU A CA 1
ATOM 865 C C . GLU A 1 106 ? 21.577 -6.441 -26.615 1.00 44.03 106 GLU A C 1
ATOM 867 O O . GLU A 1 106 ? 20.640 -5.817 -26.111 1.00 44.03 106 GLU A O 1
ATOM 872 N N . GLU A 1 107 ? 22.205 -7.426 -25.959 1.00 49.81 107 GLU A N 1
ATOM 873 C CA . GLU A 1 107 ? 22.021 -7.848 -24.570 1.00 49.81 107 GLU A CA 1
ATOM 874 C C . GLU A 1 107 ? 22.519 -6.760 -23.598 1.00 49.81 107 GLU A C 1
ATOM 876 O O . GLU A 1 107 ? 23.575 -6.890 -22.983 1.00 49.81 107 GLU A O 1
ATOM 881 N N . GLU A 1 108 ? 21.765 -5.669 -23.444 1.00 44.25 108 GLU A N 1
ATOM 882 C CA . GLU A 1 108 ? 22.037 -4.656 -22.417 1.00 44.25 108 GLU A CA 1
ATOM 883 C C . GLU A 1 108 ? 21.165 -4.810 -21.147 1.00 44.25 108 GLU A C 1
ATOM 885 O O . GLU A 1 108 ? 19.995 -5.224 -21.200 1.00 44.25 108 GLU A O 1
ATOM 890 N N . PRO A 1 109 ? 21.708 -4.438 -19.967 1.00 45.28 109 PRO A N 1
ATOM 891 C CA . PRO A 1 109 ? 21.101 -4.662 -18.659 1.00 45.28 109 PRO A CA 1
ATOM 892 C C . PRO A 1 109 ? 19.893 -3.742 -18.447 1.00 45.28 109 PRO A C 1
ATOM 894 O O . PRO A 1 109 ? 20.001 -2.611 -17.975 1.00 45.28 109 PRO A O 1
ATOM 897 N N . GLY A 1 110 ? 18.699 -4.223 -18.792 1.00 54.62 110 GLY A N 1
ATOM 898 C CA . GLY A 1 110 ? 17.484 -3.443 -18.559 1.00 54.62 110 GLY A CA 1
ATOM 899 C C . GLY A 1 110 ? 16.192 -3.959 -19.175 1.00 54.62 110 GLY A C 1
ATOM 900 O O . GLY A 1 110 ? 15.164 -3.311 -18.980 1.00 54.62 110 GLY A O 1
ATOM 901 N N . SER A 1 111 ? 16.188 -5.080 -19.896 1.00 63.97 111 SER A N 1
ATOM 902 C CA . SER A 1 111 ? 14.958 -5.793 -20.268 1.00 63.97 111 SER A CA 1
ATOM 903 C C . SER A 1 111 ? 14.686 -6.894 -19.238 1.00 63.97 111 SER A C 1
ATOM 905 O O . SER A 1 111 ? 15.616 -7.577 -18.814 1.00 63.97 111 SER A O 1
ATOM 907 N N . LEU A 1 112 ? 13.445 -7.031 -18.757 1.00 69.38 112 LEU A N 1
ATOM 908 C CA . LEU A 1 112 ? 13.089 -8.170 -17.903 1.00 69.38 112 LEU A CA 1
ATOM 909 C C . LEU A 1 112 ? 12.789 -9.358 -18.814 1.00 69.38 112 LEU A C 1
ATOM 911 O O . LEU A 1 112 ? 12.095 -9.211 -19.820 1.00 69.38 112 LEU A O 1
ATOM 915 N N . THR A 1 113 ? 13.243 -10.549 -18.433 1.00 79.88 113 THR A N 1
ATOM 916 C CA . THR A 1 113 ? 12.701 -11.774 -19.031 1.00 79.88 113 THR A CA 1
ATOM 917 C C . THR A 1 113 ? 11.192 -11.862 -18.762 1.00 79.88 113 THR A C 1
ATOM 919 O O . THR A 1 113 ? 10.660 -11.204 -17.863 1.00 79.88 113 THR A O 1
ATOM 922 N N . ASN A 1 114 ? 10.471 -12.700 -19.511 1.00 79.75 114 ASN A N 1
ATOM 923 C CA . ASN A 1 114 ? 9.041 -12.909 -19.255 1.00 79.75 114 ASN A CA 1
ATOM 924 C C . ASN A 1 114 ? 8.773 -13.384 -17.817 1.00 79.75 114 ASN A C 1
ATOM 926 O O . ASN A 1 114 ? 7.806 -12.931 -17.206 1.00 79.75 114 ASN A O 1
ATOM 930 N N . GLN A 1 115 ? 9.646 -14.240 -17.273 1.00 84.25 115 GLN A N 1
ATOM 931 C CA . GLN A 1 115 ? 9.556 -14.702 -15.888 1.00 84.25 115 GLN A CA 1
ATOM 932 C C . GLN A 1 115 ? 9.796 -13.552 -14.908 1.00 84.25 115 GLN A C 1
ATOM 934 O O . GLN A 1 115 ? 8.987 -13.312 -14.023 1.00 84.25 115 GLN A O 1
ATOM 939 N N . ASP A 1 116 ? 10.851 -12.771 -15.124 1.00 86.19 116 ASP A N 1
ATOM 940 C CA . ASP A 1 116 ? 11.193 -11.631 -14.273 1.00 86.19 116 ASP A CA 1
ATOM 941 C C . ASP A 1 116 ? 10.090 -10.574 -14.237 1.00 86.19 116 ASP A C 1
ATOM 943 O O . ASP A 1 116 ? 9.816 -9.959 -13.209 1.00 86.19 116 ASP A O 1
ATOM 947 N N . HIS A 1 117 ? 9.434 -10.359 -15.373 1.00 86.62 117 HIS A N 1
ATOM 948 C CA . HIS A 1 117 ? 8.280 -9.485 -15.448 1.00 86.62 117 HIS A CA 1
ATOM 949 C C . HIS A 1 117 ? 7.097 -10.026 -14.636 1.00 86.62 117 HIS A C 1
ATOM 951 O O . HIS A 1 117 ? 6.460 -9.259 -13.913 1.00 86.62 117 HIS A O 1
ATOM 957 N N . GLN A 1 118 ? 6.803 -11.325 -14.732 1.00 89.06 118 GLN A N 1
ATOM 958 C CA . GLN A 1 118 ? 5.754 -11.954 -13.926 1.00 89.06 118 GLN A CA 1
ATOM 959 C C . GLN A 1 118 ? 6.067 -11.843 -12.430 1.00 89.06 118 GLN A C 1
ATOM 961 O O . GLN A 1 118 ? 5.219 -11.368 -11.676 1.00 89.06 118 GLN A O 1
ATOM 966 N N . ASP A 1 119 ? 7.300 -12.149 -12.033 1.00 91.56 119 ASP A N 1
ATOM 967 C CA . ASP A 1 119 ? 7.779 -12.060 -10.653 1.00 91.56 119 ASP A CA 1
ATOM 968 C C . ASP A 1 119 ? 7.722 -10.619 -10.113 1.00 91.56 119 ASP A C 1
ATOM 970 O O . ASP A 1 119 ? 7.376 -10.393 -8.953 1.00 91.56 119 ASP A O 1
ATOM 974 N N . LEU A 1 120 ? 8.026 -9.609 -10.940 1.00 92.75 120 LEU A N 1
ATOM 975 C CA . LEU A 1 120 ? 7.867 -8.196 -10.577 1.00 92.75 120 LEU A CA 1
ATOM 976 C C . LEU A 1 120 ? 6.397 -7.839 -10.330 1.00 92.75 120 LEU A C 1
ATOM 978 O O . LEU A 1 120 ? 6.084 -7.111 -9.383 1.00 92.75 120 LEU A O 1
ATOM 982 N N . MET A 1 121 ? 5.495 -8.315 -11.188 1.00 94.06 121 MET A N 1
ATOM 983 C CA . MET A 1 121 ? 4.063 -8.045 -11.059 1.00 94.06 121 MET A CA 1
ATOM 984 C C . MET A 1 121 ? 3.458 -8.762 -9.848 1.00 94.06 121 MET A C 1
ATOM 986 O O . MET A 1 121 ? 2.629 -8.170 -9.151 1.00 94.06 121 MET A O 1
ATOM 990 N N . GLU A 1 122 ? 3.900 -9.987 -9.563 1.00 94.44 122 GLU A N 1
ATOM 991 C CA . GLU A 1 122 ? 3.550 -10.726 -8.349 1.00 94.44 122 GLU A CA 1
ATOM 992 C C . GLU A 1 122 ? 4.085 -10.013 -7.104 1.00 94.44 122 GLU A C 1
ATOM 994 O O . GLU A 1 122 ? 3.313 -9.710 -6.197 1.00 94.44 122 GLU A O 1
ATOM 999 N N . TRP A 1 123 ? 5.358 -9.610 -7.099 1.00 95.44 123 TRP A N 1
ATOM 1000 C CA . TRP A 1 123 ? 5.939 -8.841 -5.999 1.00 95.44 123 TRP A CA 1
ATOM 1001 C C . TRP A 1 123 ? 5.185 -7.531 -5.747 1.00 95.44 123 TRP A C 1
ATOM 1003 O O . TRP A 1 123 ? 4.872 -7.198 -4.605 1.00 95.44 123 TRP A O 1
ATOM 1013 N N . PHE A 1 124 ? 4.829 -6.790 -6.802 1.00 96.19 124 PHE A N 1
ATOM 1014 C CA . PHE A 1 124 ? 4.006 -5.585 -6.677 1.00 96.19 124 PHE A CA 1
ATOM 1015 C C . PHE A 1 124 ? 2.646 -5.882 -6.036 1.00 96.19 124 PHE A C 1
ATOM 1017 O O . PHE A 1 124 ? 2.174 -5.115 -5.191 1.00 96.19 124 PHE A O 1
ATOM 1024 N N . TYR A 1 125 ? 2.006 -6.979 -6.437 1.00 94.88 125 TYR A N 1
ATOM 1025 C CA . TYR A 1 125 ? 0.744 -7.409 -5.856 1.00 94.88 125 TYR A CA 1
ATOM 1026 C C . TYR A 1 125 ? 0.912 -7.771 -4.373 1.00 94.88 125 TYR A C 1
ATOM 1028 O O . TYR A 1 125 ? 0.116 -7.319 -3.545 1.00 94.88 125 TYR A O 1
ATOM 1036 N N . ASP A 1 126 ? 1.982 -8.485 -4.028 1.00 94.56 126 ASP A N 1
ATOM 1037 C CA . ASP A 1 126 ? 2.296 -8.884 -2.661 1.00 94.56 126 ASP A CA 1
ATOM 1038 C C . ASP A 1 126 ? 2.513 -7.691 -1.739 1.00 94.56 126 ASP A C 1
ATOM 1040 O O . ASP A 1 126 ? 1.914 -7.640 -0.662 1.00 94.56 126 ASP A O 1
ATOM 1044 N N . LEU A 1 127 ? 3.267 -6.677 -2.181 1.00 95.62 127 LEU A N 1
ATOM 1045 C CA . LEU A 1 127 ? 3.456 -5.434 -1.426 1.00 95.62 127 LEU A CA 1
ATOM 1046 C C . LEU A 1 127 ? 2.128 -4.799 -1.003 1.00 95.62 127 LEU A C 1
ATOM 1048 O O . LEU A 1 127 ? 2.039 -4.185 0.065 1.00 95.62 127 LEU A O 1
ATOM 1052 N N . ILE A 1 128 ? 1.100 -4.895 -1.846 1.00 94.88 128 ILE A N 1
ATOM 1053 C CA . ILE A 1 128 ? -0.181 -4.254 -1.570 1.00 94.88 128 ILE A CA 1
ATOM 1054 C C . ILE A 1 128 ? -1.091 -5.182 -0.773 1.00 94.88 128 ILE A C 1
ATOM 1056 O O . ILE A 1 128 ? -1.706 -4.712 0.180 1.00 94.88 128 ILE A O 1
ATOM 1060 N N . PHE A 1 129 ? -1.191 -6.458 -1.137 1.00 92.50 129 PHE A N 1
ATOM 1061 C CA . PHE A 1 129 ? -2.331 -7.288 -0.748 1.00 92.50 129 PHE A CA 1
ATOM 1062 C C . PHE A 1 129 ? -2.000 -8.539 0.056 1.00 92.50 129 PHE A C 1
ATOM 1064 O O . PHE A 1 129 ? -2.912 -9.113 0.654 1.00 92.50 129 PHE A O 1
ATOM 1071 N N . THR A 1 130 ? -0.737 -8.954 0.095 1.00 91.62 130 THR A N 1
ATOM 1072 C CA . THR A 1 130 ? -0.362 -10.248 0.667 1.00 91.62 130 THR A CA 1
ATOM 1073 C C . THR A 1 130 ? 0.388 -10.075 1.983 1.00 91.62 130 THR A C 1
ATOM 1075 O O . THR A 1 130 ? 1.346 -9.312 2.085 1.00 91.62 130 THR A O 1
ATOM 1078 N N . ASP A 1 131 ? -0.045 -10.814 3.005 1.00 91.50 131 ASP A N 1
ATOM 1079 C CA . ASP A 1 131 ? 0.765 -11.073 4.195 1.00 91.50 131 ASP A CA 1
ATOM 1080 C C . ASP A 1 131 ? 1.826 -12.125 3.851 1.00 91.50 131 ASP A C 1
ATOM 1082 O O . ASP A 1 131 ? 1.533 -13.323 3.728 1.00 91.50 131 ASP A O 1
ATOM 1086 N N . THR A 1 132 ? 3.052 -11.652 3.627 1.00 89.81 132 THR A N 1
ATOM 1087 C CA . THR A 1 132 ? 4.212 -12.476 3.270 1.00 89.81 132 THR A CA 1
ATOM 1088 C C . THR A 1 132 ? 5.050 -12.759 4.512 1.00 89.81 132 THR A C 1
ATOM 1090 O O . THR A 1 132 ? 4.761 -12.267 5.599 1.00 89.81 132 THR A O 1
ATOM 1093 N N . GLN A 1 133 ? 6.095 -13.580 4.406 1.00 86.00 133 GLN A N 1
ATOM 1094 C CA . GLN A 1 133 ? 7.009 -13.770 5.540 1.00 86.00 133 GLN A CA 1
ATOM 1095 C C . GLN A 1 133 ? 7.842 -12.513 5.834 1.00 86.00 133 GLN A C 1
ATOM 1097 O O . GLN A 1 133 ? 8.210 -12.287 6.983 1.00 86.00 133 GLN A O 1
ATOM 1102 N N . ASP A 1 134 ? 8.087 -11.681 4.820 1.00 85.62 134 ASP A N 1
ATOM 1103 C CA . ASP A 1 134 ? 8.994 -10.536 4.910 1.00 85.62 134 ASP A CA 1
ATOM 1104 C C . ASP A 1 134 ? 8.292 -9.242 5.355 1.00 85.62 134 ASP A C 1
ATOM 1106 O O . ASP A 1 134 ? 8.914 -8.365 5.961 1.00 85.62 134 ASP A O 1
ATOM 1110 N N . HIS A 1 135 ? 7.004 -9.082 5.038 1.00 90.38 135 HIS A N 1
ATOM 1111 C CA . HIS A 1 135 ? 6.266 -7.852 5.315 1.00 90.38 135 HIS A CA 1
ATOM 1112 C C . HIS A 1 135 ? 4.756 -8.078 5.465 1.00 90.38 135 HIS A C 1
ATOM 1114 O O . HIS A 1 135 ? 4.180 -9.047 4.975 1.00 90.38 135 HIS A O 1
ATOM 1120 N N . LEU A 1 136 ? 4.103 -7.116 6.120 1.00 92.19 136 LEU A N 1
ATOM 1121 C CA . LEU A 1 136 ? 2.640 -7.018 6.178 1.00 92.19 136 LEU A CA 1
ATOM 1122 C C . LEU A 1 136 ? 2.079 -6.598 4.812 1.00 92.19 136 LEU A C 1
ATOM 1124 O O . LEU A 1 136 ? 2.812 -5.965 4.057 1.00 92.19 136 LEU A O 1
ATOM 1128 N N . PRO A 1 137 ? 0.800 -6.844 4.487 1.00 93.44 137 PRO A N 1
ATOM 1129 C CA . PRO A 1 137 ? 0.171 -6.202 3.339 1.00 93.44 137 PRO A CA 1
ATOM 1130 C C . PRO A 1 137 ? -0.062 -4.715 3.630 1.00 93.44 137 PRO A C 1
ATOM 1132 O O . PRO A 1 137 ? -0.357 -4.325 4.763 1.00 93.44 137 PRO A O 1
ATOM 1135 N N . LEU A 1 138 ? -0.019 -3.871 2.597 1.00 93.75 138 LEU A N 1
ATOM 1136 C CA . LEU A 1 138 ? -0.455 -2.477 2.733 1.00 93.75 138 LEU A CA 1
ATOM 1137 C C . LEU A 1 138 ? -1.983 -2.372 2.924 1.00 93.75 138 LEU A C 1
ATOM 1139 O O . LEU A 1 138 ? -2.478 -1.450 3.574 1.00 93.75 138 LEU A O 1
ATOM 1143 N N . LEU A 1 139 ? -2.729 -3.303 2.323 1.00 91.12 139 LEU A N 1
ATOM 1144 C CA . LEU A 1 139 ? -4.184 -3.402 2.290 1.00 91.12 139 LEU A CA 1
ATOM 1145 C C . LEU A 1 139 ? -4.594 -4.877 2.281 1.00 91.12 139 LEU A C 1
ATOM 1147 O O . LEU A 1 139 ? -4.426 -5.543 1.268 1.00 91.12 139 LEU A O 1
ATOM 1151 N N . GLY A 1 140 ? -5.209 -5.392 3.340 1.00 89.56 140 GLY A N 1
ATOM 1152 C CA . GLY A 1 140 ? -5.678 -6.779 3.322 1.00 89.56 140 GLY A CA 1
ATOM 1153 C C . GLY A 1 140 ? -5.657 -7.464 4.672 1.00 89.56 140 GLY A C 1
ATOM 1154 O O . GLY A 1 140 ? -5.419 -6.842 5.708 1.00 89.56 140 GLY A O 1
ATOM 1155 N N . TRP A 1 141 ? -5.933 -8.762 4.645 1.00 89.06 141 TRP A N 1
ATOM 1156 C CA . TRP A 1 141 ? -5.858 -9.613 5.823 1.00 89.06 141 TRP A CA 1
ATOM 1157 C C . TRP A 1 141 ? -4.409 -9.873 6.217 1.00 89.06 141 TRP A C 1
ATOM 1159 O O . TRP A 1 141 ? -3.589 -10.184 5.359 1.00 89.06 141 TRP A O 1
ATOM 1169 N N . ALA A 1 142 ? -4.127 -9.792 7.513 1.00 89.88 142 ALA A N 1
ATOM 1170 C CA . ALA A 1 142 ? -2.818 -10.102 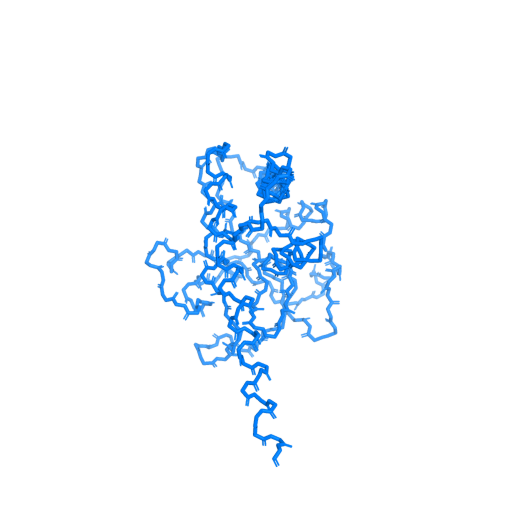8.066 1.00 89.88 142 ALA A CA 1
ATOM 1171 C C . ALA A 1 142 ? -2.939 -10.839 9.400 1.00 89.88 142 ALA A C 1
ATOM 1173 O O . ALA A 1 142 ? -3.973 -10.787 10.080 1.00 89.88 142 ALA A O 1
ATOM 1174 N N . GLN A 1 143 ? -1.861 -11.509 9.781 1.00 88.25 143 GLN A N 1
ATOM 1175 C CA . GLN A 1 143 ? -1.642 -12.017 11.122 1.00 88.25 143 GLN A CA 1
ATOM 1176 C C . GLN A 1 143 ? -0.739 -11.060 11.896 1.00 88.25 143 GLN A C 1
ATOM 1178 O O . GLN A 1 143 ? 0.435 -10.885 11.581 1.00 88.25 143 GLN A O 1
ATOM 1183 N N . LEU A 1 144 ? -1.292 -10.476 12.953 1.00 85.50 144 LEU A N 1
ATOM 1184 C CA . LEU A 1 144 ? -0.570 -9.621 13.887 1.00 85.50 144 LEU A CA 1
ATOM 1185 C C . LEU A 1 144 ? -0.649 -10.186 15.298 1.00 85.50 144 LEU A C 1
ATOM 1187 O O . LEU A 1 144 ? -1.684 -10.696 15.720 1.00 85.50 144 LEU A O 1
ATOM 1191 N N . LYS A 1 145 ? 0.426 -10.059 16.072 1.00 81.12 145 LYS A N 1
ATOM 1192 C CA . LYS A 1 145 ? 0.377 -10.376 17.498 1.00 81.12 145 LYS A CA 1
ATOM 1193 C C . LYS A 1 145 ? -0.275 -9.204 18.236 1.00 81.12 145 LYS A C 1
ATOM 1195 O O . LYS A 1 145 ? 0.203 -8.077 18.162 1.00 81.12 145 LYS A O 1
ATOM 1200 N N . LEU A 1 146 ? -1.392 -9.469 18.912 1.00 76.44 146 LEU A N 1
ATOM 1201 C CA . LEU A 1 146 ? -2.155 -8.467 19.657 1.00 76.44 146 LEU A CA 1
ATOM 1202 C C . LEU A 1 146 ? -1.959 -8.673 21.170 1.00 76.44 146 LEU A C 1
ATOM 1204 O O . LEU A 1 146 ? -1.972 -9.824 21.606 1.00 76.44 146 LEU A O 1
ATOM 1208 N N . PRO A 1 147 ? -1.819 -7.601 21.977 1.00 74.50 147 PRO A N 1
ATOM 1209 C CA . PRO A 1 147 ? -1.789 -6.188 21.584 1.00 74.50 147 PRO A CA 1
ATOM 1210 C C . PRO A 1 147 ? -0.506 -5.819 20.817 1.00 74.50 147 PRO A C 1
ATOM 1212 O O . PRO A 1 147 ? 0.562 -6.383 21.059 1.00 74.50 147 PRO A O 1
ATOM 1215 N N . MET A 1 148 ? -0.625 -4.866 19.886 1.00 65.94 148 MET A N 1
ATOM 1216 C CA . MET A 1 148 ? 0.511 -4.351 19.115 1.00 65.94 148 MET A CA 1
ATOM 1217 C C . MET A 1 148 ? 1.451 -3.596 20.059 1.00 65.94 148 MET A C 1
ATOM 1219 O O . MET A 1 148 ? 1.158 -2.467 20.446 1.00 65.94 148 MET A O 1
ATOM 1223 N N . THR A 1 149 ? 2.561 -4.222 20.436 1.00 62.12 149 THR A N 1
ATOM 1224 C CA . THR A 1 149 ? 3.695 -3.551 21.086 1.00 62.12 149 THR A CA 1
ATOM 1225 C C . THR A 1 149 ? 4.813 -3.370 20.059 1.00 62.12 149 THR A C 1
ATOM 1227 O O . THR A 1 149 ? 4.856 -4.095 19.063 1.00 62.12 149 THR A O 1
ATOM 1230 N N . GLU A 1 150 ? 5.710 -2.406 20.276 1.00 54.84 150 GLU A N 1
ATOM 1231 C CA . GLU A 1 150 ? 6.816 -2.087 19.351 1.00 54.84 150 GLU A CA 1
ATOM 1232 C C . GLU A 1 150 ? 7.708 -3.304 19.028 1.00 54.84 150 GLU A C 1
ATOM 1234 O O . GLU A 1 150 ? 8.252 -3.418 17.926 1.00 54.84 150 GLU A O 1
ATOM 1239 N N . GLU A 1 151 ? 7.783 -4.258 19.957 1.00 52.25 151 GLU A N 1
ATOM 1240 C CA . GLU A 1 151 ? 8.549 -5.505 19.851 1.00 52.25 151 GLU A CA 1
ATOM 1241 C C . GLU A 1 151 ? 7.801 -6.646 19.137 1.00 52.25 151 GLU A C 1
ATOM 1243 O O . GLU A 1 151 ? 8.418 -7.602 18.676 1.00 52.25 151 GLU A O 1
ATOM 1248 N N . ASN A 1 152 ? 6.470 -6.579 19.022 1.00 50.50 152 ASN A N 1
ATOM 1249 C CA . ASN A 1 152 ? 5.641 -7.753 18.718 1.00 50.50 152 ASN A CA 1
ATOM 1250 C C . ASN A 1 152 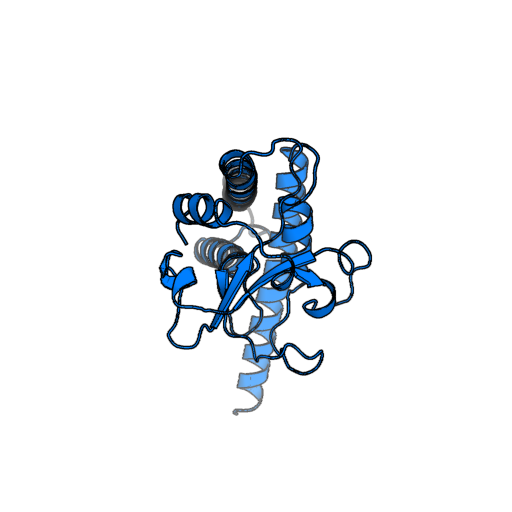? 5.403 -8.030 17.222 1.00 50.50 152 ASN A C 1
ATOM 1252 O O . ASN A 1 152 ? 4.731 -9.011 16.895 1.00 50.50 152 ASN A O 1
ATOM 1256 N N . SER A 1 153 ? 5.936 -7.214 16.308 1.00 58.38 153 SER A N 1
ATOM 1257 C CA . SER A 1 153 ? 5.755 -7.420 14.865 1.00 58.38 153 SER A CA 1
ATOM 1258 C C . SER A 1 153 ? 7.095 -7.590 14.156 1.00 58.38 153 SER A C 1
ATOM 1260 O O . SER A 1 153 ? 7.726 -6.610 13.758 1.00 58.38 153 SER A O 1
ATOM 1262 N N . HIS A 1 154 ? 7.514 -8.845 13.955 1.00 67.69 154 HIS A N 1
ATOM 1263 C CA . HIS A 1 154 ? 8.644 -9.174 13.073 1.00 67.69 154 HIS A CA 1
ATOM 1264 C C . HIS A 1 154 ? 8.389 -8.720 11.628 1.00 67.69 154 HIS A C 1
ATOM 1266 O O . HIS A 1 154 ? 9.324 -8.408 10.897 1.00 67.69 154 HIS A O 1
ATOM 1272 N N . LYS A 1 155 ? 7.114 -8.641 11.225 1.00 80.50 155 LYS A N 1
ATOM 1273 C CA . LYS A 1 155 ? 6.699 -8.158 9.909 1.00 80.50 155 LYS A CA 1
ATOM 1274 C C . LYS A 1 155 ? 6.345 -6.682 9.991 1.00 80.50 155 LYS A C 1
ATOM 1276 O O . LYS A 1 155 ? 5.499 -6.276 10.785 1.00 80.50 155 LYS A O 1
ATOM 1281 N N . ARG A 1 156 ? 6.980 -5.871 9.159 1.00 88.88 156 ARG A N 1
ATOM 1282 C CA . ARG A 1 156 ? 6.781 -4.419 9.106 1.00 88.88 156 ARG A CA 1
ATOM 1283 C C . ARG A 1 156 ? 6.669 -3.975 7.653 1.00 88.88 156 ARG A C 1
ATOM 1285 O O . ARG A 1 156 ? 7.067 -4.707 6.751 1.00 88.88 156 ARG A O 1
ATOM 1292 N N . LEU A 1 157 ? 6.111 -2.793 7.432 1.00 92.25 157 LEU A N 1
ATOM 1293 C CA . LEU A 1 157 ? 6.000 -2.179 6.120 1.00 92.25 157 LEU A CA 1
ATOM 1294 C C . LEU A 1 157 ? 7.374 -1.714 5.642 1.00 92.25 157 LEU A C 1
ATOM 1296 O O . LEU A 1 157 ? 8.073 -0.974 6.339 1.00 92.25 157 LEU A O 1
ATOM 1300 N N . ASN A 1 158 ? 7.748 -2.162 4.450 1.00 93.25 158 ASN A N 1
ATOM 1301 C CA . ASN A 1 158 ? 9.037 -1.862 3.844 1.00 93.25 158 ASN A CA 1
ATOM 1302 C C . ASN A 1 158 ? 9.022 -0.519 3.080 1.00 93.25 158 ASN A C 1
ATOM 1304 O O . ASN A 1 158 ? 7.947 0.012 2.781 1.00 93.25 158 ASN A O 1
ATOM 1308 N N . PRO A 1 159 ? 10.192 0.034 2.704 1.00 94.19 159 PRO A N 1
ATOM 1309 C CA . PRO A 1 159 ? 10.270 1.310 1.987 1.00 94.19 159 PRO A CA 1
ATOM 1310 C C . PRO A 1 159 ? 9.452 1.370 0.683 1.00 94.19 159 PRO A C 1
ATOM 1312 O O . PRO A 1 159 ? 8.857 2.405 0.378 1.00 94.19 159 PRO A O 1
ATOM 1315 N N . SER A 1 160 ? 9.333 0.261 -0.057 1.00 95.88 160 SER A N 1
ATOM 1316 C CA . SER A 1 160 ? 8.503 0.193 -1.274 1.00 95.88 160 SER A CA 1
ATOM 1317 C C . SER A 1 160 ? 7.018 0.357 -0.955 1.00 95.88 160 SER A C 1
ATOM 1319 O O . SER A 1 160 ? 6.287 1.042 -1.673 1.00 95.88 160 SER A O 1
ATOM 1321 N N . GLN A 1 161 ? 6.561 -0.205 0.164 1.00 96.38 161 GLN A N 1
ATOM 1322 C CA . GLN A 1 161 ? 5.195 -0.012 0.647 1.00 96.38 161 GLN A CA 1
ATOM 1323 C C . GLN A 1 161 ? 4.955 1.420 1.117 1.00 96.38 161 GLN A C 1
ATOM 1325 O O . GLN A 1 161 ? 3.839 1.916 0.977 1.00 96.38 161 GLN A O 1
ATOM 1330 N N . ILE A 1 162 ? 5.983 2.120 1.601 1.00 95.75 162 ILE A N 1
ATOM 1331 C CA . ILE A 1 162 ? 5.877 3.537 1.976 1.00 95.75 162 ILE A CA 1
ATOM 1332 C C . ILE A 1 162 ? 5.811 4.440 0.748 1.00 95.75 162 ILE A C 1
ATOM 1334 O O . ILE A 1 162 ? 4.957 5.330 0.689 1.00 95.75 162 ILE A O 1
ATOM 1338 N N . LEU A 1 163 ? 6.607 4.156 -0.285 1.00 96.25 163 LEU A N 1
ATOM 1339 C CA . LEU A 1 163 ? 6.469 4.794 -1.595 1.00 96.25 163 LEU A CA 1
ATOM 1340 C C . LEU A 1 163 ? 5.042 4.622 -2.147 1.00 96.25 163 LEU A C 1
ATOM 1342 O O . LEU A 1 163 ? 4.417 5.592 -2.599 1.00 96.25 163 LEU A O 1
ATOM 1346 N N . LEU A 1 164 ? 4.500 3.402 -2.073 1.00 96.50 164 LEU A N 1
ATOM 1347 C CA . LEU A 1 164 ? 3.122 3.108 -2.466 1.00 96.50 164 LEU A CA 1
ATOM 1348 C C . LEU A 1 164 ? 2.123 3.867 -1.591 1.00 96.50 164 LEU A C 1
ATOM 1350 O O . LEU A 1 164 ? 1.257 4.554 -2.126 1.00 96.50 164 LEU A O 1
ATOM 1354 N N . TYR A 1 165 ? 2.263 3.829 -0.267 1.00 95.19 165 TYR A N 1
ATOM 1355 C CA . TYR A 1 165 ? 1.395 4.545 0.665 1.00 95.19 165 TYR A CA 1
ATOM 1356 C C . TYR A 1 165 ? 1.297 6.035 0.315 1.00 95.19 165 TYR A C 1
ATOM 1358 O O . TYR A 1 165 ? 0.190 6.551 0.126 1.00 95.19 165 TYR A O 1
ATOM 1366 N N . LYS A 1 166 ? 2.435 6.722 0.149 1.00 93.62 166 LYS A N 1
ATOM 1367 C CA . LYS A 1 166 ? 2.490 8.146 -0.226 1.00 93.62 166 LYS A CA 1
ATOM 1368 C C . LYS A 1 166 ? 1.762 8.394 -1.549 1.00 93.62 166 LYS A C 1
ATOM 1370 O O . LYS A 1 166 ? 0.896 9.267 -1.655 1.00 93.62 166 LYS A O 1
ATOM 1375 N N . SER A 1 167 ? 2.036 7.558 -2.545 1.00 93.69 167 SER A N 1
ATOM 1376 C CA . SER A 1 167 ? 1.455 7.671 -3.887 1.00 93.69 167 SER A CA 1
ATOM 1377 C C . SER A 1 167 ? -0.056 7.438 -3.906 1.00 93.69 167 SER A C 1
ATOM 1379 O O . SER A 1 167 ? -0.795 8.142 -4.604 1.00 93.69 167 SER A O 1
ATOM 1381 N N . LEU A 1 168 ? -0.529 6.471 -3.119 1.00 92.88 168 LEU A N 1
ATOM 1382 C CA . LEU A 1 168 ? -1.928 6.073 -3.039 1.00 92.88 168 LEU A CA 1
ATOM 1383 C C . LEU A 1 168 ? -2.761 7.036 -2.184 1.00 92.88 168 LEU A C 1
ATOM 1385 O O . LEU A 1 168 ? -3.921 7.276 -2.527 1.00 92.88 168 LEU A O 1
ATOM 1389 N N . THR A 1 169 ? -2.179 7.660 -1.155 1.00 90.25 169 THR A N 1
ATOM 1390 C CA . THR A 1 169 ? -2.891 8.545 -0.211 1.00 90.25 169 THR A CA 1
ATOM 1391 C C . THR A 1 169 ? -2.792 10.042 -0.519 1.00 90.25 169 THR A C 1
ATOM 1393 O O . THR A 1 169 ? -3.608 10.805 -0.005 1.00 90.25 169 THR A O 1
ATOM 1396 N N . GLN A 1 170 ? -1.876 10.488 -1.393 1.00 87.56 170 GLN A N 1
ATOM 1397 C CA . GLN A 1 170 ? -1.717 11.918 -1.715 1.00 87.56 170 GLN A CA 1
ATOM 1398 C C . GLN A 1 170 ? -3.039 12.588 -2.119 1.00 87.56 170 GLN A C 1
ATOM 1400 O O . GLN A 1 170 ? -3.807 11.998 -2.884 1.00 87.56 170 GLN A O 1
ATOM 1405 N N . GLN A 1 171 ? -3.283 13.829 -1.685 1.00 82.06 171 GLN A N 1
ATOM 1406 C CA . GLN A 1 171 ? -4.532 14.562 -1.948 1.00 82.06 171 GLN A CA 1
ATOM 1407 C C . GLN A 1 171 ? -4.665 15.083 -3.387 1.00 82.06 171 GLN A C 1
ATOM 1409 O O . GLN A 1 171 ? -5.775 15.123 -3.920 1.00 82.06 171 GLN A O 1
ATOM 1414 N N . LYS A 1 172 ? -3.556 15.410 -4.054 1.00 84.50 172 LYS A N 1
ATOM 1415 C CA . LYS A 1 172 ? -3.571 15.903 -5.439 1.00 84.50 172 LYS A CA 1
ATOM 1416 C C . LYS A 1 172 ? -3.914 14.793 -6.435 1.00 84.50 172 LYS A C 1
ATOM 1418 O O . LYS A 1 172 ? -3.815 13.605 -6.119 1.00 84.50 172 LYS A O 1
ATOM 1423 N N . LYS A 1 173 ? -4.323 15.171 -7.650 1.00 85.12 173 LYS A N 1
ATOM 1424 C CA . LYS A 1 173 ? -4.537 14.231 -8.762 1.00 85.12 173 LYS A CA 1
ATOM 1425 C C . LYS A 1 173 ? -3.256 13.431 -9.001 1.00 85.12 173 LYS A C 1
ATOM 1427 O O . LYS A 1 173 ? -2.184 14.011 -9.089 1.00 85.12 173 LYS A O 1
ATOM 1432 N N . PHE A 1 174 ? -3.389 12.112 -9.138 1.00 90.81 174 PHE A N 1
ATOM 1433 C CA . PHE A 1 174 ? -2.258 11.269 -9.521 1.00 90.81 174 PHE A CA 1
ATOM 1434 C C . PHE A 1 174 ? -2.020 11.457 -11.019 1.00 90.81 174 PHE A C 1
ATOM 1436 O O . PHE A 1 174 ? -2.964 11.292 -11.797 1.00 90.81 174 PHE A O 1
ATOM 1443 N N . THR A 1 175 ? -0.823 11.850 -11.447 1.00 92.38 175 THR A N 1
ATOM 1444 C CA . THR A 1 175 ? -0.497 12.157 -12.855 1.00 92.38 175 THR A CA 1
ATOM 1445 C C . THR A 1 175 ? 0.198 10.985 -13.560 1.00 92.38 175 THR A C 1
ATOM 1447 O O . THR A 1 175 ? 0.540 9.982 -12.933 1.00 92.38 175 THR A O 1
ATOM 1450 N N . ARG A 1 176 ? 0.370 11.077 -14.893 1.00 89.75 176 ARG A N 1
ATOM 1451 C CA . ARG A 1 176 ? 1.135 10.073 -15.663 1.00 89.75 176 ARG A CA 1
ATOM 1452 C C . ARG A 1 176 ? 2.593 10.051 -15.201 1.00 89.75 176 ARG A C 1
ATOM 1454 O O . ARG A 1 176 ? 3.108 8.977 -14.927 1.00 89.75 176 ARG A O 1
ATOM 1461 N N . SER A 1 177 ? 3.200 11.227 -15.035 1.00 91.19 177 SER A N 1
ATOM 1462 C CA . SER A 1 177 ? 4.584 11.371 -14.570 1.00 91.19 177 SER A CA 1
ATOM 1463 C C . SER A 1 177 ? 4.800 10.782 -13.178 1.00 91.19 177 SER A C 1
ATOM 1465 O O . SER A 1 177 ? 5.768 10.063 -12.970 1.00 91.19 177 SER A O 1
ATOM 1467 N N . GLN A 1 178 ? 3.872 10.999 -12.243 1.00 94.31 178 GLN A N 1
ATOM 1468 C CA . GLN A 1 178 ? 3.953 10.389 -10.914 1.00 94.31 178 GLN A CA 1
ATOM 1469 C C . GLN A 1 178 ? 3.843 8.862 -10.979 1.00 94.31 178 GLN A C 1
ATOM 1471 O O . GLN A 1 178 ? 4.598 8.167 -10.310 1.00 94.31 178 GLN A O 1
ATOM 1476 N N . SER A 1 179 ? 2.940 8.332 -11.809 1.00 94.19 179 SER A N 1
ATOM 1477 C CA . SER A 1 179 ? 2.820 6.884 -12.020 1.00 94.19 179 SER A CA 1
ATOM 1478 C C . SER A 1 179 ? 4.102 6.283 -12.599 1.00 94.19 179 SER A C 1
ATOM 1480 O O . SER A 1 179 ? 4.554 5.244 -12.124 1.00 94.19 179 SER A O 1
ATOM 1482 N N . ALA A 1 180 ? 4.711 6.958 -13.579 1.00 92.38 180 ALA A N 1
ATOM 1483 C CA . ALA A 1 180 ? 5.985 6.561 -14.175 1.00 92.38 180 ALA A CA 1
ATOM 1484 C C . ALA A 1 180 ? 7.117 6.580 -13.145 1.00 92.38 180 ALA A C 1
ATOM 1486 O O . ALA A 1 180 ? 7.813 5.583 -12.995 1.00 92.38 180 ALA A O 1
ATOM 1487 N N . HIS A 1 181 ? 7.241 7.663 -12.376 1.00 94.38 181 HIS A N 1
ATOM 1488 C CA . HIS A 1 181 ? 8.248 7.782 -11.326 1.00 94.38 181 HIS A CA 1
ATOM 1489 C C . HIS A 1 181 ? 8.142 6.650 -10.296 1.00 94.38 181 HIS A C 1
ATOM 1491 O O . HIS A 1 181 ? 9.125 5.962 -10.038 1.00 94.38 181 HIS A O 1
ATOM 1497 N N . VAL A 1 182 ? 6.942 6.408 -9.758 1.00 96.25 182 VAL A N 1
ATOM 1498 C CA . VAL A 1 182 ? 6.707 5.336 -8.776 1.00 96.25 182 VAL A CA 1
ATOM 1499 C C . VAL A 1 182 ? 7.044 3.970 -9.364 1.00 96.25 182 VAL A C 1
ATOM 1501 O O . VAL A 1 182 ? 7.712 3.172 -8.718 1.00 96.25 182 VAL A O 1
ATOM 1504 N N . SER A 1 183 ? 6.626 3.713 -10.602 1.00 94.88 183 SER A N 1
ATOM 1505 C CA . SER A 1 183 ? 6.866 2.431 -11.268 1.00 94.88 183 SER A CA 1
ATOM 1506 C C . SER A 1 183 ? 8.358 2.194 -11.544 1.00 94.88 183 SER A C 1
ATOM 1508 O O . SER A 1 183 ? 8.844 1.086 -11.342 1.00 94.88 183 SER A O 1
ATOM 1510 N N . LEU A 1 184 ? 9.116 3.232 -11.923 1.00 91.88 184 LEU A N 1
ATOM 1511 C CA . LEU A 1 184 ? 10.574 3.139 -12.076 1.00 91.88 184 LEU A CA 1
ATOM 1512 C C . LEU A 1 184 ? 11.272 2.841 -10.746 1.00 91.88 184 LEU A C 1
ATOM 1514 O O . LEU A 1 184 ? 12.146 1.979 -10.700 1.00 91.88 184 LEU A O 1
ATOM 1518 N N . GLN A 1 185 ? 10.881 3.527 -9.668 1.00 94.50 185 GLN A N 1
ATOM 1519 C CA . GLN A 1 185 ? 11.452 3.289 -8.339 1.00 94.50 185 GLN A CA 1
ATOM 1520 C C . GLN A 1 185 ? 11.167 1.863 -7.857 1.00 94.50 185 GLN A C 1
ATOM 1522 O O . GLN A 1 185 ? 12.093 1.166 -7.457 1.00 94.50 185 GLN A O 1
ATOM 1527 N N . LEU A 1 186 ? 9.920 1.393 -7.983 1.00 94.94 186 LEU A N 1
ATOM 1528 C CA . LEU A 1 186 ? 9.542 0.021 -7.628 1.00 94.94 186 LEU A CA 1
ATOM 1529 C C . LEU A 1 186 ? 10.354 -1.013 -8.405 1.00 94.94 186 LEU A C 1
ATOM 1531 O O . LEU A 1 186 ? 10.856 -1.962 -7.815 1.00 94.94 186 LEU A O 1
ATOM 1535 N N . ARG A 1 187 ? 10.530 -0.807 -9.711 1.00 90.69 187 ARG A N 1
ATOM 1536 C CA . ARG A 1 187 ? 11.328 -1.706 -10.542 1.00 90.69 187 ARG A CA 1
ATOM 1537 C C . ARG A 1 187 ? 12.797 -1.727 -10.121 1.00 90.69 187 ARG A C 1
ATOM 1539 O O . ARG A 1 187 ? 13.371 -2.803 -9.997 1.00 90.69 187 ARG A O 1
ATOM 1546 N N . LYS A 1 188 ? 13.394 -0.558 -9.864 1.00 89.75 188 LYS A N 1
ATOM 1547 C CA . LYS A 1 188 ? 14.775 -0.456 -9.370 1.00 89.75 188 LYS A CA 1
ATOM 1548 C C . LYS A 1 188 ? 14.943 -1.209 -8.048 1.00 89.75 188 LYS A C 1
ATOM 1550 O O . LYS A 1 188 ? 15.880 -1.986 -7.907 1.00 89.75 188 LYS A O 1
ATOM 1555 N N . THR A 1 189 ? 14.024 -1.013 -7.103 1.00 91.62 189 THR A N 1
ATOM 1556 C CA . THR A 1 189 ? 14.062 -1.707 -5.811 1.00 91.62 189 THR A CA 1
ATOM 1557 C C . THR A 1 189 ? 13.850 -3.211 -5.958 1.00 91.62 189 THR A C 1
ATOM 1559 O O . THR A 1 189 ? 14.510 -3.986 -5.271 1.00 91.62 189 THR A O 1
ATOM 1562 N N . TRP A 1 190 ? 12.974 -3.643 -6.866 1.00 92.00 190 TRP A N 1
ATOM 1563 C CA . TRP A 1 190 ? 12.762 -5.062 -7.133 1.00 92.00 190 TRP A CA 1
ATOM 1564 C C . TRP A 1 190 ? 14.015 -5.744 -7.687 1.00 92.00 190 TRP A C 1
ATOM 1566 O O . TRP A 1 190 ? 14.357 -6.820 -7.210 1.00 92.00 190 TRP A O 1
ATOM 1576 N N . TYR A 1 191 ? 14.745 -5.113 -8.615 1.00 86.12 191 TYR A N 1
ATOM 1577 C CA . TYR A 1 191 ? 16.021 -5.657 -9.103 1.00 86.12 191 TYR A CA 1
ATOM 1578 C C . TYR A 1 191 ? 17.033 -5.841 -7.968 1.00 86.12 191 TYR A C 1
ATOM 1580 O O . TYR A 1 191 ? 17.581 -6.927 -7.811 1.00 86.12 191 TYR A O 1
ATOM 1588 N N . GLN A 1 192 ? 17.199 -4.828 -7.112 1.00 86.56 192 GLN A N 1
ATOM 1589 C CA . GLN A 1 192 ? 18.088 -4.908 -5.945 1.00 86.56 192 GLN A CA 1
ATOM 1590 C C . GLN A 1 192 ? 17.673 -6.032 -4.984 1.00 86.56 192 GLN A C 1
ATOM 1592 O O . GLN A 1 192 ? 18.504 -6.780 -4.469 1.00 86.56 192 GLN A O 1
ATOM 1597 N N . PHE A 1 193 ? 16.367 -6.175 -4.747 1.00 84.19 193 PHE A N 1
ATOM 1598 C CA . PHE A 1 193 ? 15.818 -7.249 -3.927 1.00 84.19 193 PHE A CA 1
ATOM 1599 C C . PHE A 1 193 ? 16.082 -8.625 -4.544 1.00 84.19 193 PHE A C 1
ATOM 1601 O O . PHE A 1 193 ? 16.546 -9.527 -3.842 1.00 84.19 193 PHE A O 1
ATOM 1608 N N . LYS A 1 194 ? 15.826 -8.771 -5.847 1.00 84.06 194 LYS A N 1
ATOM 1609 C CA . LYS A 1 194 ? 16.065 -9.988 -6.615 1.00 84.06 194 LYS A CA 1
ATOM 1610 C C . LYS A 1 194 ? 17.538 -10.393 -6.517 1.00 84.06 194 LYS A C 1
ATOM 1612 O O . LYS A 1 194 ? 17.815 -11.477 -6.014 1.00 84.06 194 LYS A O 1
ATOM 1617 N N . GLU A 1 195 ? 18.465 -9.512 -6.888 1.00 77.31 195 GLU A N 1
ATOM 1618 C CA . GLU A 1 195 ? 19.918 -9.744 -6.810 1.00 77.31 195 GLU A CA 1
ATOM 1619 C C . GLU A 1 195 ? 20.357 -10.173 -5.404 1.00 77.31 195 GLU A C 1
ATOM 1621 O O . GLU A 1 195 ? 21.036 -11.185 -5.244 1.00 77.31 195 GLU A O 1
ATOM 1626 N N . SER A 1 196 ? 19.881 -9.485 -4.360 1.00 75.75 196 SER A N 1
ATOM 1627 C CA . SER A 1 196 ? 20.216 -9.838 -2.974 1.00 75.75 196 SER A CA 1
ATOM 1628 C C . SER A 1 196 ? 19.728 -11.233 -2.553 1.00 75.75 196 SER A C 1
ATOM 1630 O O . SER A 1 196 ? 20.332 -11.865 -1.686 1.00 75.75 196 SER A O 1
ATOM 1632 N N . ARG A 1 197 ? 18.633 -11.732 -3.143 1.00 71.50 197 ARG A N 1
ATOM 1633 C CA . ARG A 1 197 ? 18.132 -13.091 -2.896 1.00 71.50 197 ARG A CA 1
ATOM 1634 C C . ARG A 1 197 ? 18.929 -14.151 -3.645 1.00 71.50 197 ARG A C 1
ATOM 1636 O O . ARG A 1 197 ? 19.086 -15.236 -3.090 1.00 71.50 197 ARG A O 1
ATOM 1643 N N . PHE A 1 198 ? 19.421 -13.845 -4.846 1.00 62.78 198 PHE A N 1
ATOM 1644 C CA . PHE A 1 198 ? 20.334 -14.729 -5.577 1.00 62.78 198 PHE A CA 1
ATOM 1645 C C . PHE A 1 198 ? 21.643 -14.903 -4.804 1.00 62.78 198 PHE A C 1
ATOM 1647 O O . PHE A 1 198 ? 21.972 -16.026 -4.436 1.00 62.78 198 PHE A O 1
ATOM 1654 N N . LEU A 1 199 ? 22.280 -13.802 -4.396 1.00 60.03 199 LEU A N 1
ATOM 1655 C CA . LEU A 1 199 ? 23.527 -13.840 -3.620 1.00 60.03 199 LEU A CA 1
ATOM 1656 C C . LEU A 1 199 ? 23.382 -14.632 -2.303 1.00 60.03 199 LEU A C 1
ATOM 1658 O O . LEU A 1 199 ? 24.192 -15.498 -1.997 1.00 60.03 199 LEU A O 1
ATOM 1662 N N . LYS A 1 200 ? 22.281 -14.437 -1.562 1.00 60.09 200 LYS A N 1
ATOM 1663 C CA . LYS A 1 200 ? 21.985 -15.193 -0.323 1.00 60.09 200 LYS A CA 1
ATOM 1664 C C . LYS A 1 200 ? 21.656 -16.675 -0.530 1.00 60.09 200 LYS A C 1
ATOM 1666 O O . LYS A 1 200 ? 21.558 -17.420 0.455 1.00 60.09 200 LYS A O 1
ATOM 1671 N N . LYS A 1 201 ? 21.327 -17.084 -1.756 1.00 60.78 201 LYS A N 1
ATOM 1672 C CA . LYS A 1 201 ? 21.086 -18.487 -2.110 1.00 60.78 201 LYS A CA 1
ATOM 1673 C C . LYS A 1 201 ? 22.410 -19.169 -2.441 1.00 60.78 201 LYS A C 1
ATOM 1675 O O . LYS A 1 201 ? 22.609 -20.289 -1.988 1.00 60.78 201 LYS A O 1
ATOM 1680 N N . ASP A 1 202 ? 23.304 -18.467 -3.129 1.00 57.28 202 ASP A N 1
ATOM 1681 C CA . ASP A 1 202 ? 24.633 -18.967 -3.486 1.00 57.28 202 ASP A CA 1
ATOM 1682 C C . ASP A 1 202 ? 25.521 -19.130 -2.244 1.00 57.28 202 ASP A C 1
ATOM 1684 O O . ASP A 1 202 ? 26.026 -20.225 -2.010 1.00 57.28 202 ASP A O 1
ATOM 1688 N N . GLU A 1 203 ? 25.560 -18.140 -1.344 1.00 54.75 203 GLU A N 1
ATOM 1689 C CA . GLU A 1 203 ? 26.277 -18.252 -0.059 1.00 54.75 203 GLU A CA 1
ATOM 1690 C C . GLU A 1 203 ? 25.779 -19.434 0.793 1.00 54.75 203 GLU A C 1
ATOM 1692 O O . GLU A 1 203 ? 26.554 -20.090 1.481 1.00 54.75 203 GLU A O 1
ATOM 1697 N N . ARG A 1 204 ? 24.477 -19.752 0.752 1.00 54.88 204 ARG A N 1
ATOM 1698 C CA . ARG A 1 204 ? 23.919 -20.899 1.492 1.00 54.88 204 ARG A CA 1
ATOM 1699 C C . ARG A 1 204 ? 24.311 -22.252 0.904 1.00 54.88 204 ARG A C 1
ATOM 1701 O O . ARG A 1 204 ? 24.300 -23.230 1.647 1.00 54.88 204 ARG A O 1
ATOM 1708 N N . ASN A 1 205 ? 24.639 -22.305 -0.383 1.00 53.28 205 ASN A N 1
ATOM 1709 C CA . ASN A 1 205 ? 25.094 -23.523 -1.047 1.00 53.28 205 ASN A CA 1
ATOM 1710 C C . ASN A 1 205 ? 26.604 -23.748 -0.849 1.00 53.28 205 ASN A C 1
ATOM 1712 O O . ASN A 1 205 ? 27.039 -24.894 -0.848 1.00 53.28 205 ASN A O 1
ATOM 1716 N N . GLU A 1 206 ? 27.389 -22.689 -0.622 1.00 50.25 206 GLU A N 1
ATOM 1717 C CA . GLU A 1 206 ? 28.836 -22.785 -0.357 1.00 50.25 206 GLU A CA 1
ATOM 1718 C C . GLU A 1 206 ? 29.172 -23.386 1.019 1.00 50.25 206 GLU A C 1
ATOM 1720 O O . GLU A 1 206 ? 30.210 -24.019 1.170 1.00 50.25 206 GLU A O 1
ATOM 1725 N N . TRP A 1 207 ? 28.279 -23.275 2.009 1.00 46.72 207 TRP A N 1
ATOM 1726 C CA . TRP A 1 207 ? 28.455 -23.885 3.340 1.00 46.72 207 TRP A CA 1
ATOM 1727 C C . TRP A 1 207 ? 27.865 -25.302 3.468 1.00 46.72 207 TRP A C 1
ATOM 1729 O O . TRP A 1 207 ? 27.722 -25.812 4.581 1.00 46.72 207 TRP A O 1
ATOM 1739 N N . GLN A 1 208 ? 27.473 -25.927 2.352 1.00 45.44 208 GLN A N 1
ATOM 1740 C CA . GLN A 1 208 ? 26.936 -27.297 2.305 1.00 45.44 208 GLN A CA 1
ATOM 1741 C C . GLN A 1 208 ? 27.823 -28.290 1.530 1.00 45.44 208 GLN A C 1
ATOM 1743 O O . GLN A 1 208 ? 27.395 -29.422 1.298 1.00 45.44 208 GLN A O 1
ATOM 1748 N N . LEU A 1 209 ? 29.043 -27.887 1.163 1.00 40.31 209 LEU A N 1
ATOM 1749 C CA . LEU A 1 209 ? 30.095 -28.728 0.576 1.00 40.31 209 LEU A CA 1
ATOM 1750 C C . LEU A 1 209 ? 31.259 -28.882 1.561 1.00 40.31 209 LEU A C 1
ATOM 1752 O O . LEU A 1 209 ? 31.870 -29.974 1.551 1.00 40.31 209 LEU A O 1
#